Protein AF-0000000080770839 (afdb_homodimer)

InterPro domains:
  IPR008317 Uncharacterised conserved protein UCP030561 [PIRSF030561] (2-110)
  IPR032710 NTF2-like domain superfamily [SSF54427] (1-111)
  IPR037401 SnoaL-like domain [PF12680] (8-107)

Solvent-accessible surface area (backbone atoms only — not comparable to full-atom values): 11764 Å² total; per-residue (Å²): 132,53,71,45,54,48,41,53,49,47,30,51,52,20,54,53,65,52,35,62,69,60,28,40,67,36,39,28,69,72,18,37,32,32,42,37,90,50,84,55,80,70,46,65,22,30,68,55,49,43,51,49,41,52,71,70,42,58,70,36,90,55,41,35,68,44,80,74,45,78,47,80,38,68,40,26,38,37,39,33,28,46,33,31,44,53,87,86,44,66,48,76,45,37,40,38,38,34,36,42,95,87,64,23,33,40,34,36,38,32,53,58,42,123,132,53,72,44,54,49,40,54,49,49,30,51,52,19,55,53,66,52,34,62,68,61,28,39,66,36,38,28,68,72,18,38,31,32,42,37,91,50,85,56,80,70,46,65,23,30,68,54,50,42,51,48,40,52,71,71,42,58,71,37,92,55,41,36,68,44,79,74,46,77,45,80,39,67,39,24,37,37,39,34,29,46,33,31,45,50,86,86,43,65,49,76,44,35,42,36,38,36,38,44,97,87,61,23,33,39,32,36,38,32,52,57,45,124

pLDDT: mean 95.83, std 4.2, range [76.75, 98.81]

Secondary structure (DSSP, 8-state):
--HHHHHHHHHHHHHHHT-HHHHHTTEEEEEEEEEET--SEEEESHHHHHHHHHHHTTT-TT-EEEEEEEEEETTEEEEEEEEE-STT-EEEEEEEEEE-TTSSEEEEEEE---/--HHHHHHHHHHHHHHHT-HHHHHTTEEEEEEEEEET--SEEEESHHHHHHHHHHHTTT-TT-EEEEEEEEEETTEEEEEEEEE-STT-EEEEEEEEEE-TTSSEEEEEEE---

Organism: Chromobacter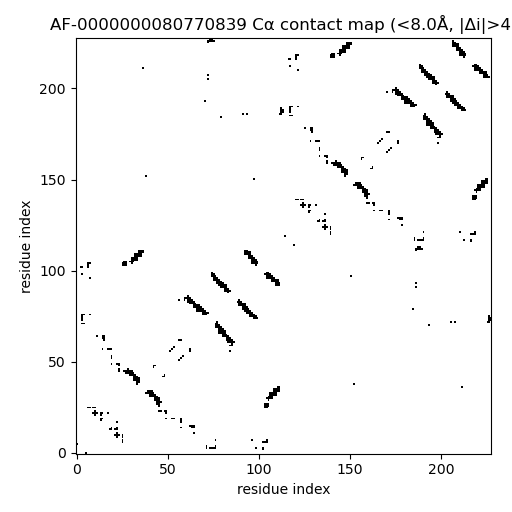ium violaceum (strain ATCC 12472 / DSM 30191 / JCM 1249 / CCUG 213 / NBRC 12614 / NCIMB 9131 / NCTC 9757 / MK) (NCBI:txid243365)

Sequence (228 aa):
MTDAERIVQAQLDAYNARNLDAFAACYADNVKVYRLPAMALSLSGRAALAEHYAAKRFNLPKLHAALLHRIVHGSRVIDHEDVTLDGESRFRAVAIYDINADGLIAAVWFVDAEMTDAERIVQAQLDAYNARNLDAFAACYADNVKVYRLPAMALSLSGRAALAEHYAAKRFNLPKLHAALLHRIVHGSRVIDHEDVTLDGESRFRAVAIYDINADGLIAAVWFVDAE

Foldseek 3Di:
DDLLVVLVVQLQVCLAVLPLVSNLVQADQFEFEAEPPDPDTDDTGSVRVSVVCVPAASVFPPWHWAWDDWDDDPQKIWTWIWIDGHDPDIDIKIKMFGADPVSHGRYIYIYDPD/DDLLVVLVVQLQVCLAVLPLVSNLVQADQFEWEAEPPDPDTDDTGSVRVSVVCVPQASVAPPWHWAWDDWDDDVQKIWTWIWIDGYDPDIDIKIKMFGADPVSHGRYIYIYDPD

Structure (mmCIF, N/CA/C/O backbone):
data_AF-0000000080770839-model_v1
#
loop_
_entity.id
_entity.type
_entity.pdbx_description
1 polymer 'SnoaL-like domain-containing protein'
#
loop_
_atom_site.group_PDB
_atom_site.id
_atom_site.type_symbol
_atom_site.label_atom_id
_atom_site.label_alt_id
_atom_site.label_comp_id
_atom_site.label_asym_id
_atom_site.label_entity_id
_atom_site.label_seq_id
_atom_site.pdbx_PDB_ins_code
_atom_site.Cartn_x
_atom_site.Cartn_y
_atom_site.Cartn_z
_atom_site.occupancy
_atom_site.B_iso_or_equiv
_atom_site.auth_seq_id
_atom_site.auth_comp_id
_atom_site.auth_asym_id
_atom_site.auth_atom_id
_atom_site.pdbx_PDB_model_num
ATOM 1 N N . MET A 1 1 ? 12.859 2.293 -17.703 1 88.25 1 MET A N 1
ATOM 2 C CA . MET A 1 1 ? 12.312 1.454 -16.641 1 88.25 1 MET A CA 1
ATOM 3 C C . MET A 1 1 ? 13.344 1.227 -15.539 1 88.25 1 MET A C 1
ATOM 5 O O . MET A 1 1 ? 14.5 0.914 -15.82 1 88.25 1 MET A O 1
ATOM 9 N N . THR A 1 2 ? 12.961 1.451 -14.211 1 90.62 2 THR A N 1
ATOM 10 C CA . THR A 1 2 ? 13.852 1.229 -13.078 1 90.62 2 THR A CA 1
ATOM 11 C C . THR A 1 2 ? 14.062 -0.263 -12.836 1 90.62 2 THR A C 1
ATOM 13 O O . THR A 1 2 ? 13.32 -1.092 -13.375 1 90.62 2 THR A O 1
ATOM 16 N N . ASP A 1 3 ? 15.117 -0.566 -12.148 1 93.06 3 ASP A N 1
ATOM 17 C CA . ASP A 1 3 ? 15.367 -1.96 -11.789 1 93.06 3 ASP A CA 1
ATOM 18 C C . ASP A 1 3 ? 14.188 -2.559 -11.039 1 93.06 3 ASP A C 1
ATOM 20 O O . ASP A 1 3 ? 13.797 -3.703 -11.289 1 93.06 3 ASP A O 1
ATOM 24 N N . ALA A 1 4 ? 13.656 -1.825 -10.156 1 96.5 4 ALA A N 1
ATOM 25 C CA . ALA A 1 4 ? 12.5 -2.27 -9.391 1 96.5 4 ALA A CA 1
ATOM 26 C C . ALA A 1 4 ? 11.32 -2.582 -10.312 1 96.5 4 ALA A C 1
ATOM 28 O O . ALA A 1 4 ? 10.672 -3.621 -10.164 1 96.5 4 ALA A O 1
ATOM 29 N N . GLU A 1 5 ? 11.055 -1.677 -11.234 1 97.19 5 GLU A N 1
ATOM 30 C CA . GLU A 1 5 ? 9.953 -1.878 -12.172 1 97.19 5 GLU A CA 1
ATOM 31 C C . GLU A 1 5 ? 10.195 -3.109 -13.039 1 97.19 5 GLU A C 1
ATOM 33 O O . GLU A 1 5 ? 9.258 -3.855 -13.336 1 97.19 5 GLU A O 1
ATOM 38 N N . ARG A 1 6 ? 11.414 -3.332 -13.43 1 97.5 6 ARG A N 1
ATOM 39 C CA . ARG A 1 6 ? 11.75 -4.438 -14.32 1 97.5 6 ARG A CA 1
ATOM 40 C C . ARG A 1 6 ? 11.445 -5.781 -13.664 1 97.5 6 ARG A C 1
ATOM 42 O O . ARG A 1 6 ? 10.852 -6.664 -14.289 1 97.5 6 ARG A O 1
ATOM 49 N N . ILE A 1 7 ? 11.867 -5.883 -12.438 1 98.38 7 ILE A N 1
ATOM 50 C CA . ILE A 1 7 ? 11.68 -7.172 -11.773 1 98.38 7 ILE A CA 1
ATOM 51 C C . ILE A 1 7 ? 10.188 -7.402 -11.523 1 98.38 7 ILE A C 1
ATOM 53 O O . ILE A 1 7 ? 9.703 -8.531 -11.625 1 98.38 7 ILE A O 1
ATOM 57 N N . VAL A 1 8 ? 9.43 -6.48 -11.172 1 98.69 8 VAL A N 1
ATOM 58 C CA . VAL A 1 8 ? 8 -6.629 -10.938 1 98.69 8 VAL A CA 1
ATOM 59 C C . VAL A 1 8 ? 7.293 -6.961 -12.25 1 98.69 8 VAL A C 1
ATOM 61 O O . VAL A 1 8 ? 6.375 -7.777 -12.273 1 98.69 8 VAL A O 1
ATOM 64 N N . GLN A 1 9 ? 7.754 -6.277 -13.344 1 98.56 9 GLN A N 1
ATOM 65 C CA . GLN A 1 9 ? 7.195 -6.633 -14.648 1 98.56 9 GLN A CA 1
ATOM 66 C C . GLN A 1 9 ? 7.496 -8.086 -14.992 1 98.56 9 GLN A C 1
ATOM 68 O O . GLN A 1 9 ? 6.633 -8.797 -15.516 1 98.56 9 GLN A O 1
ATOM 73 N N . ALA A 1 10 ? 8.727 -8.5 -14.773 1 98.69 10 ALA A N 1
ATOM 74 C CA . ALA A 1 10 ? 9.094 -9.891 -15.023 1 98.69 10 ALA A CA 1
ATOM 75 C C . ALA A 1 10 ? 8.211 -10.844 -14.227 1 98.69 10 ALA A C 1
ATOM 77 O O . ALA A 1 10 ? 7.793 -11.883 -14.742 1 98.69 10 ALA A O 1
ATOM 78 N N . GLN A 1 11 ? 8.008 -10.531 -12.945 1 98.75 11 GLN A N 1
ATOM 79 C CA . GLN A 1 11 ? 7.125 -11.305 -12.078 1 98.75 11 GLN A CA 1
ATOM 80 C C . GLN A 1 11 ? 5.723 -11.406 -12.672 1 98.75 11 GLN A C 1
ATOM 82 O O . GLN A 1 11 ? 5.133 -12.484 -12.703 1 98.75 11 GLN A O 1
ATOM 87 N N . LEU A 1 12 ? 5.137 -10.32 -13.172 1 98.75 12 LEU A N 1
ATOM 88 C CA . LEU A 1 12 ? 3.805 -10.289 -13.766 1 98.75 12 LEU A CA 1
ATOM 89 C C . LEU A 1 12 ? 3.762 -11.125 -15.047 1 98.75 12 LEU A C 1
ATOM 91 O O . LEU A 1 12 ? 2.807 -11.867 -15.273 1 98.75 12 LEU A O 1
ATOM 95 N N . ASP A 1 13 ? 4.766 -10.93 -15.859 1 98.62 13 ASP A N 1
ATOM 96 C CA . ASP A 1 13 ? 4.859 -11.711 -17.094 1 98.62 13 ASP A CA 1
ATOM 97 C C . ASP A 1 13 ? 4.906 -13.203 -16.797 1 98.62 13 ASP A C 1
ATOM 99 O O . ASP A 1 13 ? 4.223 -14 -17.453 1 98.62 13 ASP A O 1
ATOM 103 N N . ALA A 1 14 ? 5.746 -13.555 -15.852 1 98.62 14 ALA A N 1
ATOM 104 C CA . ALA A 1 14 ? 5.863 -14.953 -15.469 1 98.62 14 ALA A CA 1
ATOM 105 C C . ALA A 1 14 ? 4.543 -15.484 -14.914 1 98.62 14 ALA A C 1
ATOM 107 O O . ALA A 1 14 ? 4.164 -16.625 -15.18 1 98.62 14 ALA A O 1
ATOM 108 N N . TYR A 1 15 ? 3.863 -14.688 -14.078 1 98.5 15 TYR A N 1
ATOM 109 C CA . TYR A 1 15 ? 2.545 -15.016 -13.555 1 98.5 15 TYR A CA 1
ATOM 110 C C . TYR A 1 15 ? 1.57 -15.328 -14.688 1 98.5 15 TYR A C 1
ATOM 112 O O . TYR A 1 15 ? 0.902 -16.359 -14.672 1 98.5 15 TYR A O 1
ATOM 120 N N . ASN A 1 16 ? 1.504 -14.508 -15.711 1 97.44 16 ASN A N 1
ATOM 121 C CA . ASN A 1 16 ? 0.567 -14.656 -16.828 1 97.44 16 ASN A CA 1
ATOM 122 C C . ASN A 1 16 ? 0.964 -15.812 -17.734 1 97.44 16 ASN A C 1
ATOM 124 O O . ASN A 1 16 ? 0.106 -16.422 -18.375 1 97.44 16 ASN A O 1
ATOM 128 N N . ALA A 1 17 ? 2.211 -16.109 -17.797 1 96.94 17 ALA A N 1
ATOM 129 C CA . ALA A 1 17 ? 2.703 -17.25 -18.562 1 96.94 17 ALA A CA 1
ATOM 130 C C . ALA A 1 17 ? 2.527 -18.547 -17.797 1 96.94 17 ALA A C 1
ATOM 132 O O . ALA A 1 17 ? 2.768 -19.641 -18.328 1 96.94 17 ALA A O 1
ATOM 133 N N . ARG A 1 18 ? 2.217 -18.469 -16.562 1 96.25 18 ARG A N 1
ATOM 134 C CA . ARG A 1 18 ? 2.104 -19.594 -15.641 1 96.25 18 ARG A CA 1
ATOM 135 C C . ARG A 1 18 ? 3.412 -20.375 -15.57 1 96.25 18 ARG A C 1
ATOM 137 O O . ARG A 1 18 ? 3.408 -21.609 -15.57 1 96.25 18 ARG A O 1
ATOM 144 N N . ASN A 1 19 ? 4.422 -19.625 -15.641 1 97.62 19 ASN A N 1
ATOM 145 C CA . ASN A 1 19 ? 5.766 -20.172 -15.5 1 97.62 19 ASN A CA 1
ATOM 146 C C . ASN A 1 19 ? 6.262 -20.062 -14.055 1 97.62 19 ASN A C 1
ATOM 148 O O . ASN A 1 19 ? 6.852 -19.062 -13.672 1 97.62 19 ASN A O 1
ATOM 152 N N . LEU A 1 20 ? 6.086 -21.125 -13.289 1 98.12 20 LEU A N 1
ATOM 153 C CA . LEU A 1 20 ? 6.324 -21.109 -11.852 1 98.12 20 LEU A CA 1
ATOM 154 C C . LEU A 1 20 ? 7.789 -20.812 -11.547 1 98.12 20 LEU A C 1
ATOM 156 O O . LEU A 1 20 ? 8.094 -20.047 -10.633 1 98.12 20 LEU A O 1
ATOM 160 N N . ASP A 1 21 ? 8.672 -21.438 -12.25 1 98.25 21 ASP A N 1
ATOM 161 C CA . ASP A 1 21 ? 10.094 -21.25 -11.984 1 98.25 21 ASP A CA 1
ATOM 162 C C . ASP A 1 21 ? 10.508 -19.797 -12.195 1 98.25 21 ASP A C 1
ATOM 164 O O . ASP A 1 21 ? 11.18 -19.203 -11.352 1 98.25 21 ASP A O 1
ATOM 168 N N . ALA A 1 22 ? 10.102 -19.219 -13.289 1 98.44 22 ALA A N 1
ATOM 169 C CA . ALA A 1 22 ? 10.422 -17.828 -13.578 1 98.44 22 ALA A CA 1
ATOM 170 C C . ALA A 1 22 ? 9.781 -16.891 -12.562 1 98.44 22 ALA A C 1
ATOM 172 O O . ALA A 1 22 ? 10.391 -15.906 -12.148 1 98.44 22 ALA A O 1
ATOM 173 N N . PHE A 1 23 ? 8.555 -17.234 -12.211 1 98.75 23 PHE A N 1
ATOM 174 C CA . PHE A 1 23 ? 7.82 -16.453 -11.211 1 98.75 23 PHE A CA 1
A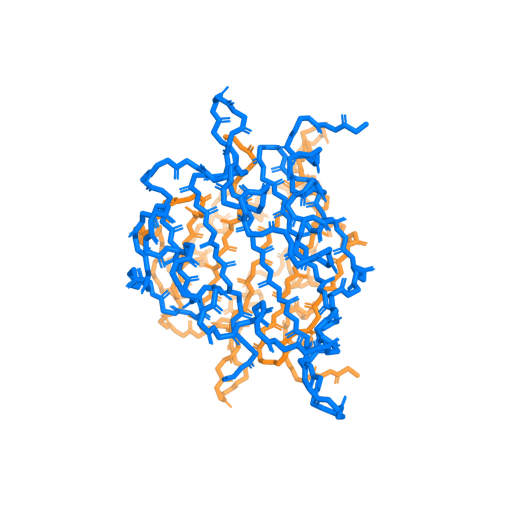TOM 175 C C . PHE A 1 23 ? 8.555 -16.453 -9.875 1 98.75 23 PHE A C 1
ATOM 177 O O . PHE A 1 23 ? 8.875 -15.398 -9.336 1 98.75 23 PHE A O 1
ATOM 184 N N . ALA A 1 24 ? 8.898 -17.594 -9.383 1 98.69 24 ALA A N 1
ATOM 185 C CA . ALA A 1 24 ? 9.555 -17.75 -8.086 1 98.69 24 ALA A CA 1
ATOM 186 C C . ALA A 1 24 ? 10.938 -17.094 -8.086 1 98.69 24 ALA A C 1
ATOM 188 O O . ALA A 1 24 ? 11.375 -16.562 -7.062 1 98.69 24 ALA A O 1
ATOM 189 N N . ALA A 1 25 ? 11.586 -17.109 -9.164 1 98.5 25 ALA A N 1
ATOM 190 C CA . ALA A 1 25 ? 12.953 -16.594 -9.281 1 98.5 25 ALA A CA 1
ATOM 191 C C . ALA A 1 25 ? 12.992 -15.086 -9.094 1 98.5 25 ALA A C 1
ATOM 193 O O . ALA A 1 25 ? 14.055 -14.508 -8.883 1 98.5 25 ALA A O 1
ATOM 194 N N . CYS A 1 26 ? 11.836 -14.445 -9.219 1 98.81 26 CYS A N 1
ATOM 195 C CA . CYS A 1 26 ? 11.773 -13 -9.023 1 98.81 26 CYS A CA 1
ATOM 196 C C . CYS A 1 26 ? 11.844 -12.641 -7.547 1 98.81 26 CYS A C 1
ATOM 198 O O . CYS A 1 26 ? 12.055 -11.477 -7.195 1 98.81 26 CYS A O 1
ATOM 200 N N . TYR A 1 27 ? 11.703 -13.617 -6.68 1 98.81 27 TYR A N 1
ATOM 201 C CA . TYR A 1 27 ? 11.586 -13.367 -5.25 1 98.81 27 TYR A CA 1
ATOM 202 C C . TYR A 1 27 ? 12.859 -13.773 -4.52 1 98.81 27 TYR A C 1
ATOM 204 O O . TYR A 1 27 ? 13.547 -14.711 -4.934 1 98.81 27 TYR A O 1
ATOM 212 N N . ALA A 1 28 ? 13.195 -13.047 -3.441 1 98.75 28 ALA A N 1
ATOM 213 C CA . ALA A 1 28 ? 14.266 -13.453 -2.537 1 98.75 28 ALA A CA 1
ATOM 214 C C . ALA A 1 28 ? 13.922 -14.758 -1.825 1 98.75 28 ALA A C 1
ATOM 216 O O . ALA A 1 28 ? 12.75 -15.07 -1.625 1 98.75 28 ALA A O 1
ATOM 217 N N . ASP A 1 29 ? 14.914 -15.461 -1.374 1 98.31 29 ASP A N 1
ATOM 218 C CA . ASP A 1 29 ? 14.719 -16.734 -0.689 1 98.31 29 ASP A CA 1
ATOM 219 C C . ASP A 1 29 ? 13.867 -16.562 0.567 1 98.31 29 ASP A C 1
ATOM 221 O O . ASP A 1 29 ? 13.078 -17.438 0.913 1 98.31 29 ASP A O 1
ATOM 225 N N . ASN A 1 30 ? 14.023 -15.438 1.227 1 98 30 ASN A N 1
ATOM 226 C CA . ASN A 1 30 ? 13.336 -15.172 2.486 1 98 30 ASN A CA 1
ATOM 227 C C . ASN A 1 30 ? 12.219 -14.148 2.311 1 98 30 ASN A C 1
ATOM 229 O O . ASN A 1 30 ? 11.938 -13.367 3.219 1 98 30 ASN A O 1
ATOM 233 N N . VAL A 1 31 ? 11.648 -14.086 1.133 1 98.62 31 VAL A N 1
ATOM 234 C CA . VAL A 1 31 ? 10.578 -13.141 0.855 1 98.62 31 VAL A CA 1
ATOM 235 C C . VAL A 1 31 ? 9.508 -13.234 1.943 1 98.62 31 VAL A C 1
ATOM 237 O O . VAL A 1 31 ? 9.18 -14.328 2.408 1 98.62 31 VAL A O 1
ATOM 240 N N . LYS A 1 32 ? 9.016 -12.109 2.35 1 98.25 32 LYS A N 1
ATOM 241 C CA . LYS A 1 32 ? 7.91 -12 3.297 1 98.25 32 LYS A CA 1
ATOM 242 C C . LYS A 1 32 ? 6.648 -11.484 2.613 1 98.25 32 LYS A C 1
ATOM 244 O O . LYS A 1 32 ? 6.703 -10.508 1.862 1 98.25 32 LYS A O 1
ATOM 249 N N . VAL A 1 33 ? 5.547 -12.102 2.855 1 98.31 33 VAL A N 1
ATOM 250 C CA . VAL A 1 33 ? 4.273 -11.719 2.252 1 98.31 33 VAL A CA 1
ATOM 251 C C . VAL A 1 33 ? 3.275 -11.352 3.346 1 98.31 33 VAL A C 1
ATOM 253 O O . VAL A 1 33 ? 3.092 -12.102 4.305 1 98.31 33 VAL A O 1
ATOM 256 N N . TYR A 1 34 ? 2.676 -10.227 3.217 1 97.62 34 TYR A N 1
ATOM 257 C CA . TYR A 1 34 ? 1.665 -9.711 4.133 1 97.62 34 TYR A CA 1
ATOM 258 C C . TYR A 1 34 ? 0.362 -9.422 3.398 1 97.62 34 TYR A C 1
ATOM 260 O O . TYR A 1 34 ? 0.352 -9.266 2.174 1 97.62 34 TYR A O 1
ATOM 268 N N . ARG A 1 35 ? -0.689 -9.391 4.219 1 96.56 35 ARG A N 1
ATOM 269 C CA . ARG A 1 35 ? -1.99 -8.984 3.697 1 96.56 35 ARG A CA 1
ATOM 270 C C . ARG A 1 35 ? -2.613 -7.902 4.57 1 96.56 35 ARG A C 1
ATOM 272 O O . ARG A 1 35 ? -3.104 -8.188 5.664 1 96.56 35 ARG A O 1
ATOM 279 N N . LEU A 1 36 ? -2.535 -6.758 4.066 1 95.19 36 LEU A N 1
ATOM 280 C CA . LEU A 1 36 ? -3.129 -5.645 4.801 1 95.19 36 LEU A CA 1
ATOM 281 C C . LEU A 1 36 ? -4.652 -5.742 4.797 1 95.19 36 LEU A C 1
ATOM 283 O O . LEU A 1 36 ? -5.25 -6.133 3.793 1 95.19 36 LEU A O 1
ATOM 287 N N . PRO A 1 37 ? -5.203 -5.355 5.977 1 92.62 37 PRO A N 1
ATOM 288 C CA . PRO A 1 37 ? -4.672 -4.602 7.113 1 92.62 37 PRO A CA 1
ATOM 289 C C . PRO A 1 37 ? -3.99 -5.492 8.148 1 92.62 37 PRO A C 1
ATOM 291 O O . PRO A 1 37 ? -3.439 -4.992 9.133 1 92.62 37 PRO A O 1
ATOM 294 N N . ALA A 1 38 ? -3.973 -6.789 7.863 1 89.81 38 ALA A N 1
ATOM 295 C CA . ALA A 1 38 ? -3.285 -7.648 8.828 1 89.81 38 ALA A CA 1
ATOM 296 C C . ALA A 1 38 ? -1.782 -7.379 8.82 1 89.81 38 ALA A C 1
ATOM 298 O O . ALA A 1 38 ? -1.181 -7.195 7.762 1 89.81 38 ALA A O 1
ATOM 299 N N . MET A 1 39 ? -1.165 -7.273 9.922 1 88.5 39 MET A N 1
ATOM 300 C CA . MET A 1 39 ? 0.262 -6.98 10.016 1 88.5 39 MET A CA 1
ATOM 301 C C . MET A 1 39 ? 1.064 -8.25 10.281 1 88.5 39 MET A C 1
ATOM 303 O O . MET A 1 39 ? 2.295 -8.219 10.312 1 88.5 39 MET A O 1
ATOM 307 N N . ALA A 1 40 ? 0.337 -9.266 10.414 1 89.81 40 ALA A N 1
ATOM 308 C CA . ALA A 1 40 ? 1.007 -10.547 10.617 1 89.81 40 ALA A CA 1
ATOM 309 C C . ALA A 1 40 ? 1.484 -11.133 9.289 1 89.81 40 ALA A C 1
ATOM 311 O O . ALA A 1 40 ? 0.857 -10.922 8.25 1 89.81 40 ALA A O 1
ATOM 312 N N . LEU A 1 41 ? 2.51 -11.836 9.414 1 94.38 41 LEU A N 1
ATOM 313 C CA . LEU A 1 41 ? 3.072 -12.531 8.258 1 94.38 41 LEU A CA 1
ATOM 314 C C . LEU A 1 41 ? 2.092 -13.562 7.715 1 94.38 41 LEU A C 1
ATOM 316 O O . LEU A 1 41 ? 1.546 -14.367 8.477 1 94.38 41 LEU A O 1
ATOM 320 N N . SER A 1 42 ? 1.837 -13.531 6.461 1 95.62 42 SER A N 1
ATOM 321 C CA . SER A 1 42 ? 0.927 -14.469 5.816 1 95.62 42 SER A CA 1
ATOM 322 C C . SER A 1 42 ? 1.681 -15.664 5.242 1 95.62 42 SER A C 1
ATOM 324 O O . SER A 1 42 ? 1.18 -16.797 5.262 1 95.62 42 SER A O 1
ATOM 326 N N . LEU A 1 43 ? 2.781 -15.438 4.676 1 96.5 43 LEU A N 1
ATOM 327 C CA . LEU A 1 43 ? 3.625 -16.438 4.031 1 96.5 43 LEU A CA 1
ATOM 328 C C . LEU A 1 43 ? 5.094 -16.031 4.09 1 96.5 43 LEU A C 1
ATOM 330 O O . LEU A 1 43 ? 5.418 -14.844 3.98 1 96.5 43 LEU A O 1
ATOM 334 N N . SER A 1 44 ? 5.949 -17 4.266 1 97.81 44 SER A N 1
ATOM 335 C CA . SER A 1 44 ? 7.375 -16.703 4.363 1 97.81 44 SER A CA 1
ATOM 336 C C . SER A 1 44 ? 8.203 -17.656 3.523 1 97.81 44 SER A C 1
ATOM 338 O O . SER A 1 44 ? 8.023 -18.875 3.609 1 97.81 44 SER A O 1
ATOM 340 N N . GLY A 1 45 ? 9.023 -17.016 2.73 1 98.44 45 GLY A N 1
ATOM 341 C CA . GLY A 1 45 ? 9.977 -17.812 1.978 1 98.44 45 GLY A CA 1
ATOM 342 C C . GLY A 1 45 ? 9.516 -18.109 0.561 1 98.44 45 GLY A C 1
ATOM 343 O O . GLY A 1 45 ? 8.328 -18.312 0.319 1 98.44 45 GLY A O 1
ATOM 344 N N . ARG A 1 46 ? 10.539 -18.219 -0.292 1 98.38 46 ARG A N 1
ATOM 345 C CA . ARG A 1 46 ? 10.297 -18.438 -1.712 1 98.38 46 ARG A CA 1
ATOM 346 C C . ARG A 1 46 ? 9.664 -19.812 -1.944 1 98.38 46 ARG A C 1
ATOM 348 O O . ARG A 1 46 ? 8.773 -19.953 -2.781 1 98.38 46 ARG A O 1
ATOM 355 N N . ALA A 1 47 ? 10.164 -20.781 -1.289 1 98.06 47 ALA A N 1
ATOM 356 C CA . ALA A 1 47 ? 9.641 -22.141 -1.458 1 98.06 47 ALA A CA 1
ATOM 357 C C . ALA A 1 47 ? 8.148 -22.203 -1.138 1 98.06 47 ALA A C 1
ATOM 359 O O . ALA A 1 47 ? 7.363 -22.75 -1.906 1 98.06 47 ALA A O 1
ATOM 360 N N . ALA A 1 48 ? 7.758 -21.641 0.022 1 98.25 48 ALA A N 1
ATOM 361 C CA . ALA A 1 48 ? 6.352 -21.594 0.416 1 98.25 48 ALA A CA 1
ATOM 362 C C . ALA A 1 48 ? 5.52 -20.812 -0.595 1 98.25 48 ALA A C 1
ATOM 364 O O . ALA A 1 48 ? 4.391 -21.188 -0.906 1 98.25 48 ALA A O 1
ATOM 365 N N . LEU A 1 49 ? 6.059 -19.703 -1.067 1 98.38 49 LEU A N 1
ATOM 366 C CA . LEU A 1 49 ? 5.383 -18.906 -2.08 1 98.38 49 LEU A CA 1
ATOM 367 C C . LEU A 1 49 ? 5.137 -19.719 -3.346 1 98.38 49 LEU A C 1
ATOM 369 O O . LEU A 1 49 ? 4.016 -19.75 -3.859 1 98.38 49 LEU A O 1
ATOM 373 N N . ALA A 1 50 ? 6.191 -20.344 -3.814 1 98.12 50 ALA A N 1
ATOM 374 C CA . ALA A 1 50 ? 6.086 -21.172 -5.02 1 98.12 50 ALA A CA 1
ATOM 375 C C . ALA A 1 50 ? 5.023 -22.25 -4.859 1 98.12 50 ALA A C 1
ATOM 377 O O . ALA A 1 50 ? 4.215 -22.484 -5.762 1 98.12 50 ALA A O 1
ATOM 378 N N . GLU A 1 51 ? 5.043 -22.906 -3.754 1 98 51 GLU A N 1
ATOM 379 C CA . GLU A 1 51 ? 4.062 -23.953 -3.484 1 98 51 GLU A CA 1
ATOM 380 C C . GLU A 1 51 ? 2.643 -23.391 -3.51 1 98 51 GLU A C 1
ATOM 382 O O . GLU A 1 51 ? 1.735 -24.016 -4.062 1 98 51 GLU A O 1
ATOM 387 N N . HIS A 1 52 ? 2.465 -22.297 -2.9 1 97.75 52 HIS A N 1
ATOM 388 C CA . HIS A 1 52 ? 1.155 -21.656 -2.848 1 97.75 52 HIS A CA 1
ATOM 389 C C . HIS A 1 52 ? 0.635 -21.359 -4.246 1 97.75 52 HIS A C 1
ATOM 391 O O . HIS A 1 52 ? -0.498 -21.703 -4.586 1 97.75 52 HIS A O 1
ATOM 397 N N . TYR A 1 53 ? 1.408 -20.75 -5.059 1 97.56 53 TYR A N 1
ATOM 398 C CA . TYR A 1 53 ? 0.974 -20.344 -6.395 1 97.56 53 TYR A CA 1
ATOM 399 C C . TYR A 1 53 ? 0.819 -21.562 -7.301 1 97.56 53 TYR A C 1
ATOM 401 O O . TYR A 1 53 ? -0.052 -21.578 -8.172 1 97.56 53 TYR A O 1
ATOM 409 N N . ALA A 1 54 ? 1.668 -22.562 -7.156 1 97.31 54 ALA A N 1
ATOM 410 C CA . ALA A 1 54 ? 1.52 -23.797 -7.922 1 97.31 54 ALA A CA 1
ATOM 411 C C . ALA A 1 54 ? 0.175 -24.453 -7.637 1 97.31 54 ALA A C 1
ATOM 413 O O . ALA A 1 54 ? -0.51 -24.906 -8.562 1 97.31 54 ALA A O 1
ATOM 414 N N . ALA A 1 55 ? -0.173 -24.484 -6.402 1 95.81 55 ALA A N 1
ATOM 415 C CA . ALA A 1 55 ? -1.356 -25.203 -5.957 1 95.81 55 ALA A CA 1
ATOM 416 C C . ALA A 1 55 ? -2.629 -24.406 -6.227 1 95.81 55 ALA A C 1
ATOM 418 O O . ALA A 1 55 ? -3.672 -24.984 -6.551 1 95.81 55 ALA A O 1
ATOM 419 N N . LYS A 1 56 ? -2.545 -23.141 -6.215 1 94.31 56 LYS A N 1
ATOM 420 C CA . LYS A 1 56 ? -3.791 -22.375 -6.145 1 94.31 56 LYS A CA 1
ATOM 421 C C . LYS A 1 56 ? -3.953 -21.469 -7.359 1 94.31 56 LYS A C 1
ATOM 423 O O . LYS A 1 56 ? -5.051 -20.984 -7.637 1 94.31 56 LYS A O 1
ATOM 428 N N . ARG A 1 57 ? -2.98 -21.156 -8.055 1 94.12 57 ARG A N 1
ATOM 429 C CA . ARG A 1 57 ? -3.076 -20.188 -9.141 1 94.12 57 ARG A CA 1
ATOM 430 C C . ARG A 1 57 ? -2.68 -20.812 -10.477 1 94.12 57 ARG A C 1
ATOM 432 O O . ARG A 1 57 ? -3.516 -20.969 -11.367 1 94.12 57 ARG A O 1
ATOM 439 N N . PHE A 1 58 ? -1.513 -21.328 -10.531 1 94.25 58 PHE A N 1
ATOM 440 C CA . PHE A 1 58 ? -0.946 -21.688 -11.828 1 94.25 58 PHE A CA 1
ATOM 441 C C . PHE A 1 58 ? -1.594 -22.969 -12.352 1 94.25 58 PHE A C 1
ATOM 443 O O . PHE A 1 58 ? -1.377 -23.344 -13.508 1 94.25 58 PHE A O 1
ATOM 450 N N . ASN A 1 59 ? -2.473 -23.562 -11.594 1 91.19 59 ASN A N 1
ATOM 451 C CA . ASN A 1 59 ? -3.248 -24.703 -12.047 1 91.19 59 ASN A CA 1
ATOM 452 C C . ASN A 1 59 ? -4.535 -24.281 -12.742 1 91.19 59 ASN A C 1
ATOM 454 O O . ASN A 1 59 ? -5.258 -25.109 -13.297 1 91.19 59 ASN A O 1
ATOM 458 N N . LEU A 1 60 ? -4.762 -22.969 -12.758 1 91.31 60 LEU A N 1
ATOM 459 C CA . LEU A 1 60 ? -5.98 -22.422 -13.352 1 91.31 60 LEU A CA 1
ATOM 460 C C . LEU A 1 60 ? -5.754 -22.062 -14.812 1 91.31 60 LEU A C 1
ATOM 462 O O . LEU A 1 60 ? -4.906 -21.219 -15.125 1 91.31 60 LEU A O 1
ATOM 466 N N . PRO A 1 61 ? -6.555 -22.594 -15.711 1 86.75 61 PRO A N 1
ATOM 467 C CA . PRO A 1 61 ? -6.27 -22.438 -17.141 1 86.75 61 PRO A CA 1
ATOM 468 C C . PRO A 1 61 ? -6.559 -21.031 -17.641 1 86.75 61 PRO A C 1
ATOM 470 O O . PRO A 1 61 ? -6.035 -20.625 -18.688 1 86.75 61 PRO A O 1
ATOM 473 N N . LYS A 1 62 ? -7.406 -20.25 -17.016 1 91.5 62 LYS A N 1
ATOM 474 C CA . LYS A 1 62 ? -7.754 -18.922 -17.531 1 91.5 62 LYS A CA 1
ATOM 475 C C . LYS A 1 62 ? -7.168 -17.828 -16.656 1 91.5 62 LYS A C 1
ATOM 477 O O . LYS A 1 62 ? -7.613 -16.672 -16.719 1 91.5 62 LYS A O 1
ATOM 482 N N . LEU A 1 63 ? -6.219 -18.188 -15.891 1 95 63 LEU A N 1
ATOM 483 C CA . LEU A 1 63 ? -5.574 -17.219 -15 1 95 63 LEU A CA 1
ATOM 484 C C . LEU A 1 63 ? -4.953 -16.078 -15.797 1 95 63 LEU A C 1
ATOM 486 O O . LEU A 1 63 ? -4.238 -16.312 -16.781 1 95 63 LEU A O 1
ATOM 490 N N . HIS A 1 64 ? -5.316 -14.852 -15.336 1 96.81 64 HIS A N 1
ATOM 491 C CA . HIS A 1 64 ? -4.707 -13.695 -15.992 1 96.81 64 HIS A CA 1
ATOM 492 C C . HIS A 1 64 ? -4.773 -12.461 -15.094 1 96.81 64 HIS A C 1
ATOM 494 O O . HIS A 1 64 ? -5.805 -12.195 -14.477 1 96.81 64 HIS A O 1
ATOM 500 N N . ALA A 1 65 ? -3.676 -11.828 -14.969 1 97.44 65 ALA A N 1
ATOM 501 C CA . ALA A 1 65 ? -3.633 -10.539 -14.281 1 97.44 65 ALA A CA 1
ATOM 502 C C . ALA A 1 65 ? -3.352 -9.398 -15.258 1 97.44 65 ALA A C 1
ATOM 504 O O . ALA A 1 65 ? -2.262 -9.32 -15.828 1 97.44 65 ALA A O 1
ATOM 505 N N . ALA A 1 66 ? -4.305 -8.539 -15.492 1 97.38 66 ALA A N 1
ATOM 506 C CA . ALA A 1 66 ? -4.121 -7.332 -16.281 1 97.38 66 ALA A CA 1
ATOM 507 C C . ALA A 1 66 ? -3.654 -6.168 -15.422 1 97.38 66 ALA A C 1
ATOM 509 O O . ALA A 1 66 ? -4.293 -5.836 -14.422 1 97.38 66 A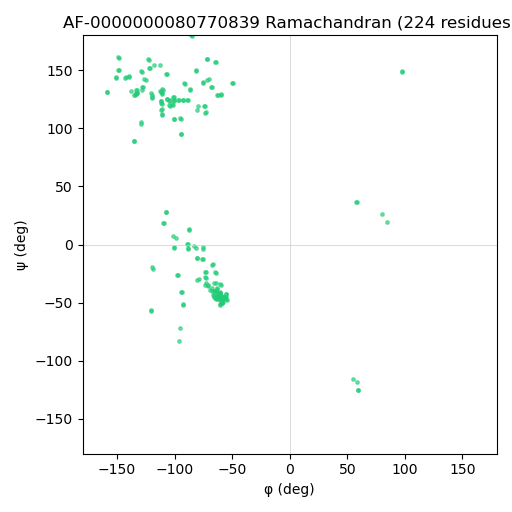LA A O 1
ATOM 510 N N . LEU A 1 67 ? -2.582 -5.578 -15.766 1 98.12 67 LEU A N 1
ATOM 511 C CA . LEU A 1 67 ? -2.08 -4.418 -15.039 1 98.12 67 LEU A CA 1
ATOM 512 C C . LEU A 1 67 ? -2.916 -3.18 -15.359 1 98.12 67 LEU A C 1
ATOM 514 O O . LEU A 1 67 ? -3.004 -2.764 -16.516 1 98.12 67 LEU A O 1
ATOM 518 N N . LEU A 1 68 ? -3.525 -2.613 -14.422 1 96.75 68 LEU A N 1
ATOM 519 C CA . LEU A 1 68 ? -4.352 -1.423 -14.602 1 96.75 68 LEU A CA 1
ATOM 520 C C . LEU A 1 68 ? -3.535 -0.156 -14.367 1 96.75 68 LEU A C 1
ATOM 522 O O . LEU A 1 68 ? -3.598 0.786 -15.164 1 96.75 68 LEU A O 1
ATOM 526 N N . HIS A 1 69 ? -2.881 -0.183 -13.227 1 94.62 69 HIS A N 1
ATOM 527 C CA . HIS A 1 69 ? -2.039 0.945 -12.836 1 94.62 69 HIS A CA 1
ATOM 528 C C . HIS A 1 69 ? -0.785 0.474 -12.109 1 94.62 69 HIS A C 1
ATOM 530 O O . HIS A 1 69 ? -0.825 -0.508 -11.367 1 94.62 69 HIS A O 1
ATOM 536 N N . ARG A 1 70 ? 0.355 1.265 -12.422 1 97.75 70 ARG A N 1
ATOM 537 C CA . ARG A 1 70 ? 1.601 1.002 -11.711 1 97.75 70 ARG A CA 1
ATOM 538 C C . ARG A 1 70 ? 2.232 2.299 -11.219 1 97.75 70 ARG A C 1
ATOM 540 O O . ARG A 1 70 ? 2.309 3.281 -11.961 1 97.75 70 ARG A O 1
ATOM 547 N N . ILE A 1 71 ? 2.553 2.232 -9.938 1 95.88 71 ILE A N 1
ATOM 548 C CA . ILE A 1 71 ? 3.326 3.32 -9.352 1 95.88 71 ILE A CA 1
ATOM 549 C C . ILE A 1 71 ? 4.723 2.822 -8.984 1 95.88 71 ILE A C 1
ATOM 551 O O . ILE A 1 71 ? 4.863 1.845 -8.242 1 95.88 71 ILE A O 1
ATOM 555 N N . VAL A 1 72 ? 5.719 3.475 -9.508 1 96.31 72 VAL A N 1
ATOM 556 C CA . VAL A 1 72 ? 7.09 3.219 -9.078 1 96.31 72 VAL A CA 1
ATOM 557 C C . VAL A 1 72 ? 7.5 4.246 -8.023 1 96.31 72 VAL A C 1
ATOM 559 O O . VAL A 1 72 ? 7.375 5.453 -8.25 1 96.31 72 VAL A O 1
ATOM 562 N N . HIS A 1 73 ? 7.902 3.762 -6.93 1 96.44 73 HIS A N 1
ATOM 563 C CA . HIS A 1 73 ? 8.234 4.582 -5.773 1 96.44 73 HIS A CA 1
ATOM 564 C C . HIS A 1 73 ? 9.539 4.121 -5.125 1 96.44 73 HIS A C 1
ATOM 566 O O . HIS A 1 73 ? 9.523 3.35 -4.164 1 96.44 73 HIS A O 1
ATOM 572 N N . GLY A 1 74 ? 10.703 4.711 -5.621 1 94.12 74 GLY A N 1
ATOM 573 C CA . GLY A 1 74 ? 12 4.219 -5.195 1 94.12 74 GLY A CA 1
ATOM 574 C C . GLY A 1 74 ? 12.219 2.756 -5.527 1 94.12 74 GLY A C 1
ATOM 575 O O . GLY A 1 74 ? 12.109 2.355 -6.688 1 94.12 74 GLY A O 1
ATOM 576 N N . SER A 1 75 ? 12.547 2.047 -4.477 1 96.12 75 SER A N 1
ATOM 577 C CA . SER A 1 75 ? 12.773 0.617 -4.656 1 96.12 75 SER A CA 1
ATOM 578 C C . SER A 1 75 ? 11.477 -0.17 -4.523 1 96.12 75 SER A C 1
ATOM 580 O O . SER A 1 75 ? 11.492 -1.398 -4.418 1 96.12 75 SER A O 1
ATOM 582 N N . ARG A 1 76 ? 10.414 0.515 -4.535 1 97.56 76 ARG A N 1
ATOM 583 C CA . ARG A 1 76 ? 9.125 -0.153 -4.371 1 97.56 76 ARG A CA 1
ATOM 584 C C . ARG A 1 76 ? 8.219 0.103 -5.574 1 97.56 76 ARG A C 1
ATOM 586 O O . ARG A 1 76 ? 8.352 1.124 -6.25 1 97.56 76 ARG A O 1
ATOM 593 N N . VAL A 1 77 ? 7.363 -0.815 -5.82 1 98.12 77 VAL A N 1
ATOM 594 C CA . VAL A 1 77 ? 6.406 -0.743 -6.918 1 98.12 77 VAL A CA 1
ATOM 595 C C . VAL A 1 77 ? 5.016 -1.126 -6.418 1 98.12 77 VAL A C 1
ATOM 597 O O . VAL A 1 77 ? 4.859 -2.107 -5.688 1 98.12 77 VAL A O 1
ATOM 600 N N . ILE A 1 78 ? 4.012 -0.385 -6.738 1 98.12 78 ILE A N 1
ATOM 601 C CA . ILE A 1 78 ? 2.617 -0.669 -6.422 1 98.12 78 ILE A CA 1
ATOM 602 C C . ILE A 1 78 ? 1.853 -0.989 -7.703 1 98.12 78 ILE A C 1
ATOM 604 O O . ILE A 1 78 ? 1.804 -0.172 -8.625 1 98.12 78 ILE A O 1
ATOM 608 N N . ASP A 1 79 ? 1.283 -2.121 -7.758 1 98.44 79 ASP A N 1
ATOM 609 C CA . ASP A 1 79 ? 0.489 -2.537 -8.914 1 98.44 79 ASP A CA 1
ATOM 610 C C . ASP A 1 79 ? -0.989 -2.654 -8.547 1 98.44 79 ASP A C 1
ATOM 612 O O . ASP A 1 79 ? -1.334 -3.223 -7.508 1 98.44 79 ASP A O 1
ATOM 616 N N . HIS A 1 80 ? -1.812 -2.125 -9.289 1 98.19 80 HIS A N 1
ATOM 617 C CA . HIS A 1 80 ? -3.248 -2.381 -9.336 1 98.19 80 HIS A CA 1
ATOM 618 C C . HIS A 1 80 ? -3.609 -3.275 -10.516 1 98.19 80 HIS A C 1
ATOM 620 O O . HIS A 1 80 ? -3.344 -2.926 -11.672 1 98.19 80 HIS A O 1
ATOM 626 N N . GLU A 1 81 ? -4.164 -4.348 -10.211 1 97.75 81 GLU A N 1
ATOM 627 C CA . GLU A 1 81 ? -4.359 -5.355 -11.25 1 97.75 81 GLU A CA 1
ATOM 628 C C . GLU A 1 81 ? -5.805 -5.84 -11.289 1 97.75 81 GLU A C 1
ATOM 630 O O . GLU A 1 81 ? -6.504 -5.801 -10.273 1 97.75 81 GLU A O 1
ATOM 635 N N . ASP A 1 82 ? -6.262 -6.207 -12.453 1 96.56 82 ASP A N 1
ATOM 636 C CA . ASP A 1 82 ? -7.492 -6.961 -12.664 1 96.56 82 ASP A CA 1
ATOM 637 C C . ASP A 1 82 ? -7.195 -8.438 -12.906 1 96.56 82 ASP A C 1
ATOM 639 O O . ASP A 1 82 ? -6.715 -8.812 -13.984 1 96.56 82 ASP A O 1
ATOM 643 N N . VAL A 1 83 ? -7.523 -9.297 -11.898 1 96.88 83 VAL A N 1
ATOM 644 C CA . VAL A 1 83 ? -7.102 -10.688 -11.922 1 96.88 83 VAL A CA 1
ATOM 645 C C . VAL A 1 83 ? -8.289 -11.586 -12.281 1 96.88 83 VAL A C 1
ATOM 647 O O . VAL A 1 83 ? -9.344 -11.508 -11.648 1 96.88 83 VAL A O 1
ATOM 650 N N . THR A 1 84 ? -8.094 -12.32 -13.289 1 95.5 84 THR A N 1
ATOM 651 C CA . THR A 1 84 ? -9.023 -13.375 -13.672 1 95.5 84 THR A CA 1
ATOM 652 C C . THR A 1 84 ? -8.516 -14.734 -13.219 1 95.5 84 THR A C 1
ATOM 654 O O . THR A 1 84 ? -7.352 -15.07 -13.438 1 95.5 84 THR A O 1
ATOM 657 N N . LEU A 1 85 ? -9.281 -15.484 -12.453 1 91.56 85 LEU A N 1
ATOM 658 C CA . LEU A 1 85 ? -8.875 -16.812 -11.992 1 91.56 85 LEU A CA 1
ATOM 659 C C . LEU A 1 85 ? -9.445 -17.891 -12.898 1 91.56 85 LEU A C 1
ATOM 661 O O . LEU A 1 85 ? -8.695 -18.578 -13.602 1 91.56 85 LEU A O 1
ATOM 665 N N . ASP A 1 86 ? -10.672 -18.328 -12.719 1 81.56 86 ASP A N 1
ATOM 666 C CA . ASP A 1 86 ? -11.352 -19.328 -13.547 1 81.56 86 ASP A CA 1
ATOM 667 C C . ASP A 1 86 ? -12.711 -18.828 -14.008 1 81.56 86 ASP A C 1
ATOM 669 O O . ASP A 1 86 ? -13.453 -18.203 -13.234 1 81.56 86 ASP A O 1
ATOM 673 N N . GLY A 1 87 ? -12.859 -19.031 -15.242 1 76.75 87 GLY A N 1
ATOM 674 C CA . GLY A 1 87 ? -14.141 -18.609 -15.789 1 76.75 87 GLY A CA 1
ATOM 675 C C . GLY A 1 87 ? -14.43 -17.141 -15.586 1 76.75 87 GLY A C 1
ATOM 676 O O . GLY A 1 87 ? -13.609 -16.281 -15.93 1 76.75 87 GLY A O 1
ATOM 677 N N . GLU A 1 88 ? -15.516 -16.844 -14.836 1 78.69 88 GLU A N 1
ATOM 678 C CA . GLU A 1 88 ? -15.984 -15.469 -14.688 1 78.69 88 GLU A CA 1
ATOM 679 C C . GLU A 1 88 ? -15.555 -14.891 -13.336 1 78.69 88 GLU A C 1
ATOM 681 O O . GLU A 1 88 ? -15.883 -13.742 -13.016 1 78.69 88 GLU A O 1
ATOM 686 N N . SER A 1 89 ? -14.727 -15.711 -12.68 1 90.56 89 SER A N 1
ATOM 687 C CA . SER A 1 89 ? -14.289 -15.148 -11.406 1 90.56 89 SER A CA 1
ATOM 688 C C . SER A 1 89 ? -13.172 -14.133 -11.609 1 90.56 89 SER A C 1
ATOM 690 O O . SER A 1 89 ? -12.117 -14.461 -12.148 1 90.56 89 SER A O 1
ATOM 692 N N . ARG A 1 90 ? -13.422 -12.859 -11.203 1 92.62 90 ARG A N 1
ATOM 693 C CA . ARG A 1 90 ? -12.484 -11.758 -11.352 1 92.62 90 ARG A CA 1
ATOM 694 C C . ARG A 1 90 ? -12.477 -10.867 -10.109 1 92.62 90 ARG A C 1
ATOM 696 O O . ARG A 1 90 ? -13.508 -10.703 -9.453 1 92.62 90 ARG A O 1
ATOM 703 N N . PHE A 1 91 ? -11.312 -10.375 -9.789 1 94.31 91 PHE A N 1
ATOM 704 C CA . PHE A 1 91 ? -11.211 -9.422 -8.695 1 94.31 91 PHE A CA 1
ATOM 705 C C . PHE A 1 91 ? -10.078 -8.43 -8.938 1 94.31 91 PHE A C 1
ATOM 707 O O . PHE A 1 91 ? -9.195 -8.688 -9.758 1 94.31 91 PHE A O 1
ATOM 714 N N . ARG A 1 92 ? -10.117 -7.387 -8.305 1 95.38 92 ARG A N 1
ATOM 715 C CA . ARG A 1 92 ? -9.023 -6.422 -8.328 1 95.38 92 ARG A CA 1
ATOM 716 C C . ARG A 1 92 ? -8.031 -6.695 -7.203 1 95.38 92 ARG A C 1
ATOM 718 O O . ARG A 1 92 ? -8.43 -7.008 -6.078 1 95.38 92 ARG A O 1
ATOM 725 N N . ALA A 1 93 ? -6.84 -6.578 -7.551 1 96.94 93 ALA A N 1
ATOM 726 C CA . ALA A 1 93 ? -5.781 -6.754 -6.559 1 96.94 93 ALA A CA 1
ATOM 727 C C . ALA A 1 93 ? -4.859 -5.539 -6.523 1 96.94 93 ALA A C 1
ATOM 729 O O . ALA A 1 93 ? -4.617 -4.902 -7.551 1 96.94 93 ALA A O 1
ATOM 730 N N . VAL A 1 94 ? -4.457 -5.203 -5.328 1 98.06 94 VAL A N 1
ATOM 731 C CA . VAL A 1 94 ? -3.379 -4.238 -5.148 1 98.06 94 VAL A CA 1
ATOM 732 C C . VAL A 1 94 ? -2.219 -4.895 -4.406 1 98.06 94 VAL A C 1
ATOM 734 O O . VAL A 1 94 ? -2.406 -5.461 -3.324 1 98.06 94 VAL A O 1
ATOM 737 N N . ALA A 1 95 ? -1.061 -4.816 -4.957 1 98.56 95 ALA A N 1
ATOM 738 C CA . ALA A 1 95 ? 0.152 -5.383 -4.371 1 98.56 95 ALA A CA 1
ATOM 739 C C . ALA A 1 95 ? 1.265 -4.34 -4.305 1 98.56 95 ALA A C 1
ATOM 741 O O . ALA A 1 95 ? 1.455 -3.564 -5.246 1 98.56 95 ALA A O 1
ATOM 742 N N . ILE A 1 96 ? 1.961 -4.266 -3.199 1 98.31 96 ILE A N 1
ATOM 743 C CA . ILE A 1 96 ? 3.172 -3.473 -3.016 1 98.31 96 ILE A CA 1
ATOM 744 C C . ILE A 1 96 ? 4.391 -4.395 -2.967 1 98.31 96 ILE A C 1
ATOM 746 O O . ILE A 1 96 ? 4.453 -5.305 -2.141 1 98.31 96 ILE A O 1
ATOM 750 N N . TYR A 1 97 ? 5.328 -4.129 -3.793 1 98.69 97 TYR A N 1
ATOM 751 C CA . TYR A 1 97 ? 6.551 -4.922 -3.867 1 98.69 97 TYR A CA 1
ATOM 752 C C . TYR A 1 97 ? 7.75 -4.121 -3.373 1 98.69 97 TYR A C 1
ATOM 754 O O . TYR A 1 97 ? 7.961 -2.984 -3.797 1 98.69 97 TYR A O 1
ATOM 762 N N . ASP A 1 98 ? 8.484 -4.707 -2.502 1 98.31 98 ASP A N 1
ATOM 763 C CA . ASP A 1 98 ? 9.758 -4.145 -2.055 1 98.31 98 ASP A CA 1
ATOM 764 C C . ASP A 1 98 ? 10.93 -4.887 -2.686 1 98.31 98 ASP A C 1
ATOM 766 O O . ASP A 1 98 ? 11.086 -6.094 -2.498 1 98.31 98 ASP A O 1
ATOM 770 N N . ILE A 1 99 ? 11.711 -4.191 -3.428 1 98.25 99 ILE A N 1
ATOM 771 C CA . ILE A 1 99 ? 12.836 -4.797 -4.133 1 98.25 99 ILE A CA 1
ATOM 772 C C . ILE A 1 99 ? 14.133 -4.523 -3.375 1 98.25 99 ILE A C 1
ATOM 774 O O . ILE A 1 99 ? 14.43 -3.373 -3.045 1 98.25 99 ILE A O 1
ATOM 778 N N . ASN A 1 100 ? 14.859 -5.562 -3.086 1 97.31 100 ASN A N 1
ATOM 779 C CA . ASN A 1 100 ? 16.094 -5.41 -2.32 1 97.31 100 ASN A CA 1
ATOM 780 C C . ASN A 1 100 ? 17.281 -5.059 -3.221 1 97.31 100 ASN A C 1
ATOM 782 O O . ASN A 1 100 ? 17.109 -4.891 -4.43 1 97.31 100 ASN A O 1
ATOM 786 N N . ALA A 1 101 ? 18.422 -4.902 -2.584 1 95.62 101 ALA A N 1
ATOM 787 C CA . ALA A 1 101 ? 19.609 -4.453 -3.293 1 95.62 101 ALA A CA 1
ATOM 788 C C . ALA A 1 101 ? 20.047 -5.477 -4.336 1 95.62 101 ALA A C 1
ATOM 790 O O . ALA A 1 101 ? 20.75 -5.133 -5.301 1 95.62 101 ALA A O 1
ATOM 791 N N . ASP A 1 102 ? 19.688 -6.742 -4.195 1 96.62 102 ASP A N 1
ATOM 792 C CA . ASP A 1 102 ? 20.047 -7.801 -5.137 1 96.62 102 ASP A CA 1
ATOM 793 C C . ASP A 1 102 ? 19.078 -7.824 -6.324 1 96.62 102 ASP A C 1
ATOM 795 O O . ASP A 1 102 ? 19.219 -8.656 -7.219 1 96.62 102 ASP A O 1
ATOM 799 N N . GLY A 1 103 ? 18.109 -6.949 -6.289 1 97.06 103 GLY A N 1
ATOM 800 C CA . GLY A 1 103 ? 17.156 -6.871 -7.387 1 97.06 103 GLY A CA 1
ATOM 801 C C . GLY A 1 103 ? 16.078 -7.926 -7.312 1 97.06 103 GLY A C 1
ATOM 802 O O . GLY A 1 103 ? 15.562 -8.375 -8.344 1 97.06 103 GLY A O 1
ATOM 803 N N . LEU A 1 104 ? 15.805 -8.367 -6.164 1 98.56 104 LEU A N 1
ATOM 804 C CA . LEU A 1 104 ? 14.766 -9.359 -5.945 1 98.56 104 LEU A CA 1
ATOM 805 C C . LEU A 1 104 ? 13.656 -8.797 -5.059 1 98.56 104 LEU A C 1
ATOM 807 O O . LEU A 1 104 ? 13.891 -7.867 -4.285 1 98.56 104 LEU A O 1
ATOM 811 N N . ILE A 1 105 ? 12.492 -9.359 -5.23 1 98.75 105 ILE A N 1
ATOM 812 C CA . ILE A 1 105 ? 11.375 -8.977 -4.371 1 98.75 105 ILE A CA 1
ATOM 813 C C . ILE A 1 105 ? 11.57 -9.57 -2.977 1 98.75 105 ILE A C 1
ATOM 815 O O . ILE A 1 105 ? 11.531 -10.789 -2.803 1 98.75 105 ILE A O 1
ATOM 819 N N . ALA A 1 106 ? 11.773 -8.719 -2.027 1 98.44 106 ALA A N 1
ATOM 820 C CA . ALA A 1 106 ? 12.07 -9.164 -0.669 1 98.44 106 ALA A CA 1
ATOM 821 C C . ALA A 1 106 ? 10.812 -9.18 0.193 1 98.44 106 ALA A C 1
ATOM 823 O O . ALA A 1 106 ? 10.75 -9.898 1.195 1 98.44 106 ALA A O 1
ATOM 824 N N . ALA A 1 107 ? 9.836 -8.367 -0.128 1 98.38 107 ALA A N 1
ATOM 825 C CA . ALA A 1 107 ? 8.562 -8.344 0.592 1 98.38 107 ALA A CA 1
ATOM 826 C C . ALA A 1 107 ? 7.414 -7.957 -0.335 1 98.38 107 ALA A C 1
ATOM 828 O O . ALA A 1 107 ? 7.617 -7.25 -1.325 1 98.38 107 ALA A O 1
ATOM 829 N N . VAL A 1 108 ? 6.266 -8.422 -0.079 1 98.62 108 VAL A N 1
ATOM 830 C CA . VAL A 1 108 ? 5.027 -8.078 -0.769 1 98.62 108 VAL A CA 1
ATOM 831 C C . VAL A 1 108 ? 3.93 -7.785 0.253 1 98.62 108 VAL A C 1
ATOM 833 O O . VAL A 1 108 ? 3.762 -8.523 1.225 1 98.62 108 VAL A O 1
ATOM 836 N N . TRP A 1 109 ? 3.225 -6.703 0.135 1 98.12 109 TRP A N 1
ATOM 837 C CA . TRP A 1 109 ? 1.982 -6.43 0.849 1 98.12 109 TRP A CA 1
ATOM 838 C C . TRP A 1 109 ? 0.794 -6.426 -0.107 1 98.12 109 TRP A C 1
ATOM 840 O O . TRP A 1 109 ? 0.72 -5.59 -1.012 1 98.12 109 TRP A O 1
ATOM 850 N N . PHE A 1 110 ? -0.095 -7.328 0.074 1 97.94 110 PHE A N 1
ATOM 851 C CA . PHE A 1 110 ? -1.375 -7.262 -0.62 1 97.94 110 PHE A CA 1
ATOM 852 C C . PHE A 1 110 ? -2.369 -6.406 0.158 1 97.94 110 PHE A C 1
ATOM 854 O O . PHE A 1 110 ? -2.447 -6.496 1.385 1 97.94 110 PHE A O 1
ATOM 861 N N . VAL A 1 111 ? -3.016 -5.531 -0.53 1 97.12 111 VAL A N 1
ATOM 862 C CA . VAL A 1 111 ? -4.066 -4.742 0.105 1 97.12 111 VAL A CA 1
ATOM 863 C C . VAL A 1 111 ? -5.422 -5.406 -0.128 1 97.12 111 VAL A C 1
ATOM 865 O O . VAL A 1 111 ? -5.957 -5.371 -1.24 1 97.12 111 VAL A O 1
ATOM 868 N N . ASP A 1 112 ? -5.977 -5.977 0.874 1 93.94 112 ASP A N 1
ATOM 869 C CA . ASP A 1 112 ? -7.266 -6.645 0.716 1 93.94 112 ASP A CA 1
ATOM 870 C C . ASP A 1 112 ? -8.406 -5.629 0.62 1 93.94 112 ASP A C 1
ATOM 872 O O . ASP A 1 112 ? -8.398 -4.613 1.318 1 93.94 112 ASP A O 1
ATOM 876 N N . ALA A 1 113 ? -9.461 -5.77 -0.245 1 86.56 113 ALA A N 1
ATOM 877 C CA . ALA A 1 113 ? -10.586 -4.863 -0.446 1 86.56 113 ALA A CA 1
ATOM 878 C C . ALA A 1 113 ? -11.562 -4.938 0.721 1 86.56 113 ALA A C 1
ATOM 880 O O . ALA A 1 113 ? -12.352 -4.012 0.941 1 86.56 113 ALA A O 1
ATOM 881 N N . GLU A 1 114 ? -11.812 -5.957 1.347 1 79.88 114 GLU A N 1
ATOM 882 C CA . GLU A 1 114 ? -12.695 -6.223 2.479 1 79.88 114 GLU A CA 1
ATOM 883 C C . GLU A 1 114 ? -12.492 -7.641 3.012 1 79.88 114 GLU A C 1
ATOM 885 O O . GLU A 1 114 ? -12.016 -8.516 2.289 1 79.88 114 GLU A O 1
ATOM 890 N N . MET B 1 1 ? -18.562 8.805 -6.328 1 88.5 1 MET B N 1
ATOM 891 C CA . MET B 1 1 ? -17.469 8.664 -5.363 1 88.5 1 MET B CA 1
ATOM 892 C C . MET B 1 1 ? -17.891 7.797 -4.184 1 88.5 1 MET B C 1
ATOM 894 O O . MET B 1 1 ? -18.984 7.988 -3.629 1 88.5 1 MET B O 1
ATOM 898 N N . THR B 1 2 ? -17.062 6.75 -3.787 1 91 2 THR B N 1
ATOM 899 C CA . THR B 1 2 ? -17.344 5.883 -2.648 1 91 2 THR B CA 1
ATOM 900 C C . THR B 1 2 ? -17.141 6.629 -1.335 1 91 2 THR B C 1
ATOM 902 O O . THR B 1 2 ? -16.547 7.707 -1.315 1 91 2 THR B O 1
ATOM 905 N N . ASP B 1 3 ? -17.75 6.117 -0.293 1 93.31 3 ASP B N 1
ATOM 906 C CA . ASP B 1 3 ? -17.562 6.711 1.025 1 93.31 3 ASP B CA 1
ATOM 907 C C . ASP B 1 3 ? -16.078 6.773 1.389 1 93.31 3 ASP B C 1
ATOM 909 O O . ASP B 1 3 ? -15.617 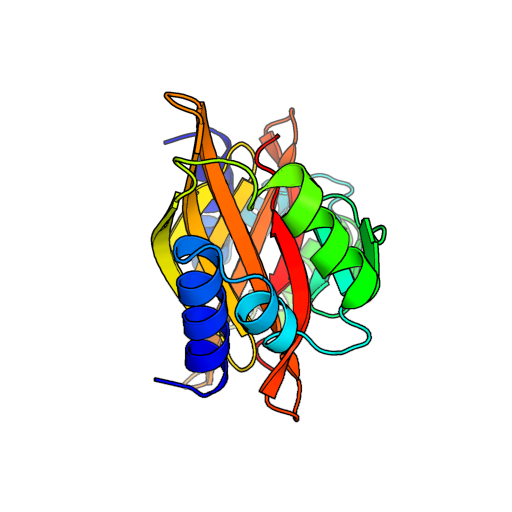7.77 1.947 1 93.31 3 ASP B O 1
ATOM 913 N N . ALA B 1 4 ? -15.398 5.746 1.104 1 96.75 4 ALA B N 1
ATOM 914 C CA . ALA B 1 4 ? -13.961 5.699 1.372 1 96.75 4 ALA B CA 1
ATOM 915 C C . ALA B 1 4 ? -13.227 6.805 0.62 1 96.75 4 ALA B C 1
ATOM 917 O O . ALA B 1 4 ? -12.375 7.492 1.188 1 96.75 4 ALA B O 1
ATOM 918 N N . GLU B 1 5 ? -13.555 6.953 -0.648 1 97.38 5 GLU B N 1
ATOM 919 C CA . GLU B 1 5 ? -12.914 7.988 -1.452 1 97.38 5 GLU B CA 1
ATOM 920 C C . GLU B 1 5 ? -13.242 9.383 -0.915 1 97.38 5 GLU B C 1
ATOM 922 O O . GLU B 1 5 ? -12.375 10.266 -0.9 1 97.38 5 GLU B O 1
ATOM 927 N N . ARG B 1 6 ? -14.445 9.578 -0.459 1 97.69 6 ARG B N 1
ATOM 928 C CA . ARG B 1 6 ? -14.891 10.891 0.005 1 97.69 6 ARG B CA 1
ATOM 929 C C . ARG B 1 6 ? -14.102 11.336 1.228 1 97.69 6 ARG B C 1
ATOM 931 O O . ARG B 1 6 ? -13.648 12.484 1.295 1 97.69 6 ARG B O 1
ATOM 938 N N . ILE B 1 7 ? -13.969 10.414 2.172 1 98.56 7 ILE B N 1
ATOM 939 C CA . ILE B 1 7 ? -13.273 10.797 3.398 1 98.56 7 ILE B CA 1
ATOM 940 C C . ILE B 1 7 ? -11.797 11.055 3.1 1 98.56 7 ILE B C 1
ATOM 942 O O . ILE B 1 7 ? -11.195 11.961 3.678 1 98.56 7 ILE B O 1
ATOM 946 N N . VAL B 1 8 ? -11.156 10.359 2.281 1 98.75 8 VAL B N 1
ATOM 947 C CA . VAL B 1 8 ? -9.75 10.562 1.936 1 98.75 8 VAL B CA 1
ATOM 948 C C . VAL B 1 8 ? -9.594 11.875 1.175 1 98.75 8 VAL B C 1
ATOM 950 O O . VAL B 1 8 ? -8.625 12.609 1.386 1 98.75 8 VAL B O 1
ATOM 953 N N . GLN B 1 9 ? -10.578 12.141 0.269 1 98.62 9 GLN B N 1
ATOM 954 C CA . GLN B 1 9 ? -10.5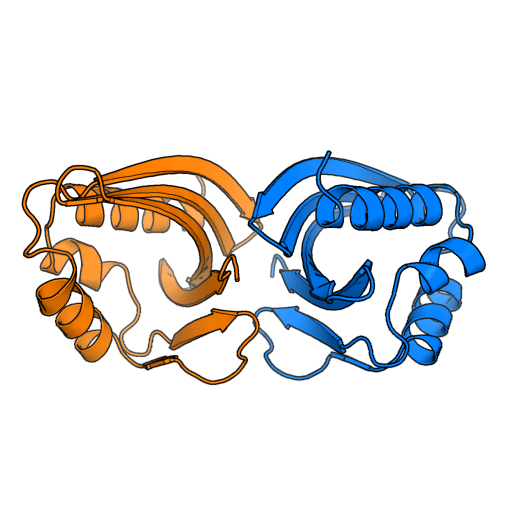47 13.438 -0.405 1 98.62 9 GLN B CA 1
ATOM 955 C C . GLN B 1 9 ? -10.68 14.586 0.596 1 98.62 9 GLN B C 1
ATOM 957 O O . GLN B 1 9 ? -9.977 15.594 0.486 1 98.62 9 GLN B O 1
ATOM 962 N N . ALA B 1 10 ? -11.602 14.445 1.512 1 98.75 10 ALA B N 1
ATOM 963 C CA . ALA B 1 10 ? -11.766 15.461 2.551 1 98.75 10 ALA B CA 1
ATOM 964 C C . ALA B 1 10 ? -10.469 15.672 3.324 1 98.75 10 ALA B C 1
ATOM 966 O O . ALA B 1 10 ? -10.102 16.812 3.639 1 98.75 10 ALA B O 1
ATOM 967 N N . GLN B 1 11 ? -9.82 14.562 3.699 1 98.81 11 GLN B N 1
ATOM 968 C CA . GLN B 1 11 ? -8.531 14.602 4.383 1 98.81 11 GLN B CA 1
ATOM 969 C C . GLN B 1 11 ? -7.504 15.375 3.561 1 98.81 11 GLN B C 1
ATOM 971 O O . GLN B 1 11 ? -6.781 16.219 4.094 1 98.81 11 GLN B O 1
ATOM 976 N N . LEU B 1 12 ? -7.391 15.156 2.258 1 98.75 12 LEU B N 1
ATOM 977 C CA . LEU B 1 12 ? -6.449 15.836 1.371 1 98.75 12 LEU B CA 1
ATOM 978 C C . LEU B 1 12 ? -6.773 17.328 1.266 1 98.75 12 LEU B C 1
ATOM 980 O O . LEU B 1 12 ? -5.871 18.156 1.296 1 98.75 12 LEU B O 1
ATOM 984 N N . ASP B 1 13 ? -8.039 17.594 1.093 1 98.62 13 ASP B N 1
ATOM 985 C CA . ASP B 1 13 ? -8.477 19 1.032 1 98.62 13 ASP B CA 1
ATOM 986 C C . ASP B 1 13 ? -8.102 19.734 2.311 1 98.62 13 ASP B C 1
ATOM 988 O O . ASP B 1 13 ? -7.613 20.875 2.256 1 98.62 13 ASP B O 1
ATOM 992 N N . ALA B 1 14 ? -8.391 19.125 3.42 1 98.69 14 ALA B N 1
ATOM 993 C CA . ALA B 1 14 ? -8.07 19.734 4.707 1 98.69 14 ALA B CA 1
ATOM 994 C C . ALA B 1 14 ? -6.562 19.922 4.855 1 98.69 14 ALA B C 1
ATOM 996 O O . ALA B 1 14 ? -6.109 20.938 5.391 1 98.69 14 ALA B O 1
ATOM 997 N N . TYR 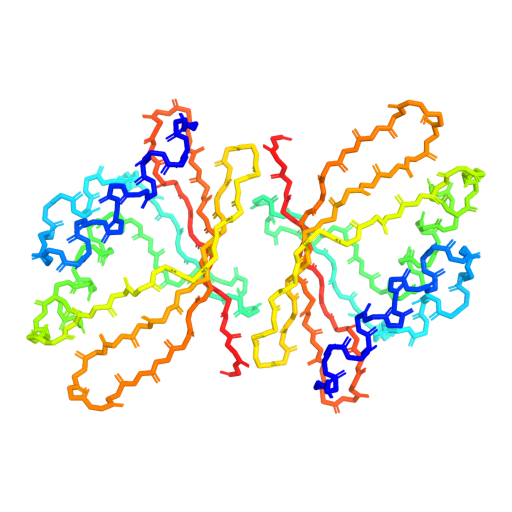B 1 15 ? -5.777 18.922 4.441 1 98.5 15 TYR B N 1
ATOM 998 C CA . TYR B 1 15 ? -4.32 19.016 4.438 1 98.5 15 TYR B CA 1
ATOM 999 C C . TYR B 1 15 ? -3.852 20.234 3.65 1 98.5 15 TYR B C 1
ATOM 1001 O O . TYR B 1 15 ? -3.047 21.031 4.145 1 98.5 15 TYR B O 1
ATOM 1009 N N . ASN B 1 16 ? -4.375 20.469 2.465 1 97.5 16 ASN B N 1
ATOM 1010 C CA . ASN B 1 16 ? -3.961 21.547 1.589 1 97.5 16 ASN B CA 1
ATOM 1011 C C . ASN B 1 16 ? -4.469 22.906 2.096 1 97.5 16 ASN B C 1
ATOM 1013 O O . ASN B 1 16 ? -3.838 23.938 1.859 1 97.5 16 ASN B O 1
ATOM 1017 N N . ALA B 1 17 ? -5.547 22.906 2.789 1 96.94 17 ALA B N 1
ATOM 1018 C CA . ALA B 1 17 ? -6.078 24.109 3.404 1 96.94 17 ALA B CA 1
ATOM 1019 C C . ALA B 1 17 ? -5.355 24.422 4.711 1 96.94 17 ALA B C 1
ATOM 1021 O O . ALA B 1 17 ? -5.578 25.484 5.309 1 96.94 17 ALA B O 1
ATOM 1022 N N . ARG B 1 18 ? -4.594 23.531 5.191 1 96.31 18 ARG B N 1
ATOM 1023 C CA . ARG B 1 18 ? -3.9 23.625 6.477 1 96.31 18 ARG B CA 1
ATOM 1024 C C . ARG B 1 18 ? -4.891 23.828 7.617 1 96.31 18 ARG B C 1
ATOM 1026 O O . ARG B 1 18 ? -4.648 24.625 8.516 1 96.31 18 ARG B O 1
ATOM 1033 N N . ASN B 1 19 ? -5.961 23.188 7.445 1 97.62 19 ASN B N 1
ATOM 1034 C CA . ASN B 1 19 ? -6.996 23.172 8.477 1 97.62 19 ASN B CA 1
ATOM 1035 C C . ASN B 1 19 ? -6.871 21.953 9.383 1 97.62 19 ASN B C 1
ATOM 1037 O O . ASN B 1 19 ? -7.441 20.906 9.094 1 97.62 19 ASN B O 1
ATOM 1041 N N . LEU B 1 20 ? -6.207 22.125 10.5 1 98.12 20 LEU B N 1
ATOM 1042 C CA . LEU B 1 20 ? -5.832 21.016 11.375 1 98.12 20 LEU B CA 1
ATOM 1043 C C . LEU B 1 20 ? -7.07 20.312 11.922 1 98.12 20 LEU B C 1
ATOM 1045 O O . LEU B 1 20 ? -7.117 19.078 11.977 1 98.12 20 LEU B O 1
ATOM 1049 N N . ASP B 1 21 ? -8.016 21.062 12.336 1 98.25 21 ASP B N 1
ATOM 1050 C CA . ASP B 1 21 ? -9.219 20.469 12.93 1 98.25 21 ASP B CA 1
ATOM 1051 C C . ASP B 1 21 ? -9.953 19.594 11.914 1 98.25 21 ASP B C 1
ATOM 1053 O O . ASP B 1 21 ? -10.32 18.453 12.219 1 98.25 21 ASP B O 1
ATOM 1057 N N . ALA B 1 22 ? -10.141 20.094 10.75 1 98.5 22 ALA B N 1
ATOM 1058 C CA . ALA B 1 22 ? -10.82 19.344 9.703 1 98.5 22 ALA B CA 1
ATOM 1059 C C . ALA B 1 22 ? -10.008 18.109 9.305 1 98.5 22 ALA B C 1
ATOM 1061 O O . ALA B 1 22 ? -10.57 17.031 9.055 1 98.5 22 ALA B O 1
ATOM 1062 N N . PHE B 1 23 ? -8.703 18.312 9.242 1 98.75 23 PHE B N 1
ATOM 1063 C CA . PHE B 1 23 ? -7.789 17.219 8.914 1 98.75 23 PHE B CA 1
ATOM 1064 C C . PHE B 1 23 ? -7.902 16.094 9.945 1 98.75 23 PHE B C 1
ATOM 1066 O O . PHE B 1 23 ? -8.172 14.945 9.594 1 98.75 23 PHE B O 1
ATOM 1073 N N . ALA B 1 24 ? -7.801 16.406 11.195 1 98.69 24 ALA B N 1
ATOM 1074 C CA . ALA B 1 24 ? -7.82 15.43 12.281 1 98.69 24 ALA B CA 1
ATOM 1075 C C . ALA B 1 24 ? -9.18 14.742 12.367 1 98.69 24 ALA B C 1
ATOM 1077 O O . ALA B 1 24 ? -9.258 13.562 12.719 1 98.69 24 ALA B O 1
ATOM 1078 N N . ALA B 1 25 ? -10.203 15.414 12.062 1 98.56 25 ALA B N 1
ATOM 1079 C CA . ALA B 1 25 ? -11.562 14.898 12.18 1 98.56 25 ALA B CA 1
ATOM 1080 C C . ALA B 1 25 ? -11.812 13.766 11.188 1 98.56 25 ALA B C 1
ATOM 1082 O O . ALA B 1 25 ? -12.789 13.031 11.305 1 98.56 25 ALA B O 1
ATOM 1083 N N . CYS B 1 26 ? -10.961 13.656 10.18 1 98.81 26 CYS B N 1
ATOM 1084 C CA . CYS B 1 26 ? -11.109 12.594 9.195 1 98.81 26 CYS B CA 1
ATOM 1085 C C . CYS B 1 26 ? -10.641 11.258 9.758 1 98.81 26 CYS B C 1
ATOM 1087 O O . CYS B 1 26 ? -10.914 10.203 9.188 1 98.81 26 CYS B O 1
ATOM 1089 N N . TYR B 1 27 ? -9.969 11.281 10.883 1 98.81 27 TYR B N 1
ATOM 1090 C CA . TYR B 1 27 ? -9.336 10.086 11.43 1 98.81 27 TYR B CA 1
ATOM 1091 C C . TYR B 1 27 ? -10.094 9.57 12.641 1 98.81 27 TYR B C 1
ATOM 1093 O O . TYR B 1 27 ? -10.695 10.352 13.391 1 98.81 27 TYR B O 1
ATOM 1101 N N . ALA B 1 28 ? -10.094 8.242 12.82 1 98.81 28 ALA B N 1
ATOM 1102 C CA . ALA B 1 28 ? -10.602 7.637 14.047 1 98.81 28 ALA B CA 1
ATOM 1103 C C . ALA B 1 28 ? -9.758 8.039 15.258 1 98.81 28 ALA B C 1
ATOM 1105 O O . ALA B 1 28 ? -8.57 8.328 15.117 1 98.81 28 ALA B O 1
ATOM 1106 N N . ASP B 1 29 ? -10.312 7.969 16.422 1 98.31 29 ASP B N 1
ATOM 1107 C CA . ASP B 1 29 ? -9.617 8.344 17.641 1 98.31 29 ASP B CA 1
ATOM 1108 C C . ASP B 1 29 ? -8.375 7.477 17.859 1 98.31 29 ASP B C 1
ATOM 1110 O O . ASP B 1 29 ? -7.355 7.953 18.359 1 98.31 29 ASP B O 1
ATOM 1114 N N . ASN B 1 30 ? -8.461 6.234 17.453 1 98.06 30 ASN B N 1
ATOM 1115 C CA . ASN B 1 30 ? -7.383 5.273 17.672 1 98.06 30 ASN B CA 1
ATOM 1116 C C . ASN B 1 30 ? -6.652 4.949 16.375 1 98.06 30 ASN B C 1
ATOM 1118 O O . ASN B 1 30 ? -6.188 3.826 16.172 1 98.06 30 ASN B O 1
ATOM 1122 N N . VAL B 1 31 ? -6.645 5.887 15.453 1 98.62 31 VAL B N 1
ATOM 1123 C CA . VAL B 1 31 ? -5.98 5.684 14.164 1 98.62 31 VAL B CA 1
ATOM 1124 C C . VAL B 1 31 ? -4.566 5.156 14.398 1 98.62 31 VAL B C 1
ATOM 1126 O O . VAL B 1 31 ? -3.877 5.59 15.32 1 98.62 31 VAL B O 1
ATOM 1129 N N . LYS B 1 32 ? -4.172 4.219 13.594 1 98.25 32 LYS B N 1
ATOM 1130 C CA . LYS B 1 32 ? -2.818 3.67 13.586 1 98.25 32 LYS B CA 1
ATOM 1131 C C . LYS B 1 32 ? -2.074 4.074 12.312 1 98.25 32 LYS B C 1
ATOM 1133 O O . LYS B 1 32 ? -2.617 3.977 11.211 1 98.25 32 LYS B O 1
ATOM 1138 N N . VAL B 1 33 ? -0.876 4.512 12.445 1 98.25 33 VAL B N 1
ATOM 1139 C CA . VAL B 1 33 ? -0.063 4.941 11.312 1 98.25 33 VAL B CA 1
ATOM 1140 C C . VAL B 1 33 ? 1.204 4.094 11.234 1 98.25 33 VAL B C 1
ATOM 1142 O O . VAL B 1 33 ? 1.905 3.92 12.234 1 98.25 33 VAL B O 1
ATOM 1145 N N . TYR B 1 34 ? 1.476 3.58 10.094 1 97.56 34 TYR B N 1
ATOM 1146 C CA . TYR B 1 34 ? 2.65 2.766 9.805 1 97.56 34 TYR B CA 1
ATOM 1147 C C . TYR B 1 34 ? 3.457 3.359 8.656 1 97.56 34 TYR B C 1
ATOM 1149 O O . TYR B 1 34 ? 2.941 4.164 7.879 1 97.56 34 TYR B O 1
ATOM 1157 N N . ARG B 1 35 ? 4.73 2.924 8.648 1 96.38 35 ARG B N 1
ATOM 1158 C CA . ARG B 1 35 ? 5.602 3.283 7.539 1 96.38 35 ARG B CA 1
ATOM 1159 C C . ARG B 1 35 ? 6.297 2.053 6.969 1 96.38 35 ARG B C 1
ATOM 1161 O O . ARG B 1 35 ? 7.223 1.518 7.578 1 96.38 35 ARG B O 1
ATOM 1168 N N . LEU B 1 36 ? 5.812 1.695 5.875 1 95.06 36 LEU B N 1
ATOM 1169 C CA . LEU B 1 36 ? 6.422 0.548 5.211 1 95.06 36 LEU B CA 1
ATOM 1170 C C . LEU B 1 36 ? 7.793 0.911 4.648 1 95.06 36 LEU B C 1
ATOM 1172 O O . LEU B 1 36 ? 7.988 2.018 4.145 1 95.06 36 LEU B O 1
ATOM 1176 N N . PRO B 1 37 ? 8.703 -0.105 4.789 1 92.62 37 PRO B N 1
ATOM 1177 C CA . PRO B 1 37 ? 8.555 -1.533 5.078 1 92.62 37 PRO B CA 1
ATOM 1178 C C . PRO B 1 37 ? 8.555 -1.834 6.578 1 92.62 37 PRO B C 1
ATOM 1180 O O . PRO B 1 37 ? 8.383 -2.988 6.98 1 92.62 37 PRO B O 1
ATOM 1183 N N . ALA B 1 38 ? 8.672 -0.764 7.371 1 89.56 38 ALA B N 1
ATOM 1184 C CA . ALA B 1 38 ? 8.633 -1.037 8.805 1 89.56 38 ALA B CA 1
ATOM 1185 C C . ALA B 1 38 ? 7.242 -1.513 9.227 1 89.56 38 ALA B C 1
ATOM 1187 O O . ALA B 1 38 ? 6.23 -0.988 8.766 1 89.56 38 ALA B O 1
ATOM 1188 N N . MET B 1 39 ? 7.113 -2.492 9.992 1 88.06 39 MET B N 1
ATOM 1189 C CA . MET B 1 39 ? 5.824 -3.041 10.414 1 88.06 39 MET B CA 1
ATOM 1190 C C . MET B 1 39 ? 5.465 -2.564 11.82 1 88.06 39 MET B C 1
ATOM 1192 O O . MET B 1 39 ? 4.367 -2.842 12.305 1 88.06 39 MET B O 1
ATOM 1196 N N . ALA B 1 40 ? 6.352 -1.84 12.344 1 89.69 40 ALA B N 1
ATOM 1197 C CA . ALA B 1 40 ? 6.086 -1.289 13.664 1 89.69 40 ALA B CA 1
ATOM 1198 C C . ALA B 1 40 ? 5.223 -0.033 13.578 1 89.69 40 ALA B C 1
ATOM 1200 O O . ALA B 1 40 ? 5.301 0.71 12.594 1 89.69 40 ALA B O 1
ATOM 1201 N N . LEU B 1 41 ? 4.484 0.134 14.57 1 94.25 41 LEU B N 1
ATOM 1202 C CA . LEU B 1 41 ? 3.641 1.317 14.688 1 94.25 41 LEU B CA 1
ATOM 1203 C C . LEU B 1 41 ? 4.484 2.586 14.75 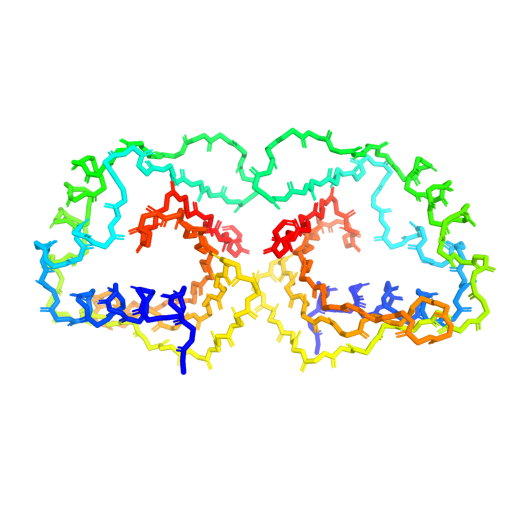1 94.25 41 LEU B C 1
ATOM 1205 O O . LEU B 1 41 ? 5.438 2.664 15.523 1 94.25 41 LEU B O 1
ATOM 1209 N N . SER B 1 42 ? 4.188 3.543 13.945 1 95.38 42 SER B N 1
ATOM 1210 C CA . SER B 1 42 ? 4.914 4.809 13.906 1 95.38 42 SER B CA 1
ATOM 1211 C C . SER B 1 42 ? 4.234 5.859 14.781 1 95.38 42 SER B C 1
ATOM 1213 O O . SER B 1 42 ? 4.902 6.68 15.414 1 95.38 42 SER B O 1
ATOM 1215 N N . LEU B 1 43 ? 2.977 5.902 14.75 1 96.5 43 LEU B N 1
ATOM 1216 C CA . LEU B 1 43 ? 2.154 6.863 15.484 1 96.5 43 LEU B CA 1
ATOM 1217 C C . LEU B 1 43 ? 0.792 6.266 15.82 1 96.5 43 LEU B C 1
ATOM 1219 O O . LEU B 1 43 ? 0.229 5.508 15.023 1 96.5 43 LEU B O 1
ATOM 1223 N N . SER B 1 44 ? 0.283 6.605 16.969 1 97.81 44 SER B N 1
ATOM 1224 C CA . SER B 1 44 ? -1.005 6.059 17.391 1 97.81 44 SER B CA 1
ATOM 1225 C C . SER B 1 44 ? -1.902 7.145 17.969 1 97.81 44 SER B C 1
ATOM 1227 O O . SER B 1 44 ? -1.476 7.91 18.844 1 97.81 44 SER B O 1
ATOM 1229 N N . GLY B 1 45 ? -3.082 7.145 17.406 1 98.44 45 GLY B N 1
ATOM 1230 C CA . GLY B 1 45 ? -4.086 8.031 17.969 1 98.44 45 GLY B CA 1
ATOM 1231 C C . GLY B 1 45 ? -4.203 9.352 17.219 1 98.44 45 GLY B C 1
ATOM 1232 O O . GLY B 1 45 ? -3.199 9.898 16.766 1 98.44 45 GLY B O 1
ATOM 1233 N N . ARG B 1 46 ? -5.445 9.844 17.25 1 98.38 46 ARG B N 1
ATOM 1234 C CA . ARG B 1 46 ? -5.762 11.086 16.547 1 98.38 46 ARG B CA 1
ATOM 1235 C C . ARG B 1 46 ? -5.031 12.273 17.156 1 98.38 46 ARG B C 1
ATOM 1237 O O . ARG B 1 46 ? -4.543 13.148 16.438 1 98.38 46 ARG B O 1
ATOM 1244 N N . ALA B 1 47 ? -5.008 12.328 18.438 1 98 47 ALA B N 1
ATOM 1245 C CA . ALA B 1 47 ? -4.352 13.438 19.109 1 98 47 ALA B CA 1
ATOM 1246 C C . ALA B 1 47 ? -2.881 13.531 18.719 1 98 47 ALA B C 1
ATOM 1248 O O . ALA B 1 47 ? -2.385 14.609 18.391 1 98 47 ALA B O 1
ATOM 1249 N N . ALA B 1 48 ? -2.17 12.383 18.781 1 98.19 48 ALA B N 1
ATOM 1250 C CA . ALA B 1 48 ? -0.761 12.344 18.391 1 98.19 48 ALA B CA 1
ATOM 1251 C C . ALA B 1 48 ? -0.584 12.734 16.938 1 98.19 48 ALA B C 1
ATOM 1253 O O . ALA B 1 48 ? 0.371 13.43 16.578 1 98.19 48 ALA B O 1
ATOM 1254 N N . LEU B 1 49 ? -1.468 12.258 16.094 1 98.38 49 LEU B N 1
ATOM 1255 C CA . LEU B 1 49 ? -1.437 12.602 14.672 1 98.38 49 LEU B CA 1
ATOM 1256 C C . LEU B 1 49 ? -1.577 14.109 14.477 1 98.38 49 LEU B C 1
ATOM 1258 O O . LEU B 1 49 ? -0.779 14.719 13.766 1 98.38 49 LEU B O 1
ATOM 1262 N N . ALA B 1 50 ? -2.584 14.664 15.125 1 98.06 50 ALA B N 1
ATOM 1263 C CA . ALA B 1 50 ? -2.826 16.094 15.023 1 98.06 50 ALA B CA 1
ATOM 1264 C C . ALA B 1 50 ? -1.603 16.891 15.469 1 98.06 50 ALA B C 1
ATOM 1266 O O . ALA B 1 50 ? -1.205 17.859 14.812 1 98.06 50 ALA B O 1
ATOM 1267 N N . GLU B 1 51 ? -1.04 16.5 16.547 1 97.94 51 GLU B N 1
ATOM 1268 C CA . GLU B 1 51 ? 0.146 17.188 17.062 1 97.94 51 GLU B CA 1
ATOM 1269 C C . GLU B 1 51 ? 1.299 17.109 16.062 1 97.94 51 GLU B C 1
ATOM 1271 O O . GLU B 1 51 ? 2.002 18.094 15.852 1 97.94 51 GLU B O 1
ATOM 1276 N N . HIS B 1 52 ? 1.485 15.992 15.531 1 97.75 52 HIS B N 1
ATOM 1277 C CA . HIS B 1 52 ? 2.555 15.789 14.555 1 97.75 52 HIS B CA 1
ATOM 1278 C C . HIS B 1 52 ? 2.387 16.719 13.359 1 97.75 52 HIS B C 1
ATOM 1280 O O . HIS B 1 52 ? 3.328 17.406 12.961 1 97.75 52 HIS B O 1
ATOM 1286 N N . TYR B 1 53 ? 1.251 16.75 12.789 1 97.56 53 TYR B N 1
ATOM 1287 C CA . TYR B 1 53 ? 1.018 17.547 11.594 1 97.56 53 TYR B CA 1
ATOM 1288 C C . TYR B 1 53 ? 1.018 19.047 11.922 1 97.56 53 TYR B C 1
ATOM 1290 O O . TYR B 1 53 ? 1.444 19.859 11.109 1 97.56 53 TYR B O 1
ATOM 1298 N N . ALA B 1 54 ? 0.518 19.422 13.086 1 97.25 54 ALA B N 1
ATOM 1299 C CA . ALA B 1 54 ? 0.573 20.828 13.508 1 97.25 54 ALA B CA 1
ATOM 1300 C C . ALA B 1 54 ? 2.016 21.312 13.602 1 97.25 54 ALA B C 1
ATOM 1302 O O . ALA B 1 54 ? 2.334 22.422 13.156 1 97.25 54 ALA B O 1
ATOM 1303 N N . ALA B 1 55 ? 2.84 20.484 14.133 1 95.75 55 ALA B N 1
ATOM 1304 C CA . ALA B 1 55 ? 4.219 20.859 14.43 1 95.75 55 ALA B CA 1
ATOM 1305 C C . ALA B 1 55 ? 5.09 20.781 13.18 1 95.75 55 ALA B C 1
ATOM 1307 O O . ALA B 1 55 ? 5.996 21.609 13 1 95.75 55 ALA B O 1
ATOM 1308 N N . LYS B 1 56 ? 4.781 19.922 12.289 1 94.38 56 LYS B N 1
ATOM 1309 C CA . LYS B 1 56 ? 5.777 19.609 11.266 1 94.38 56 LYS B CA 1
ATOM 1310 C C . LYS B 1 56 ? 5.254 19.953 9.875 1 94.38 56 LYS B C 1
ATOM 1312 O O . LYS B 1 56 ? 6.027 20.062 8.922 1 94.38 56 LYS B O 1
ATOM 1317 N N . ARG B 1 57 ? 4.035 20.062 9.664 1 94.06 57 ARG B N 1
ATOM 1318 C CA . ARG B 1 57 ? 3.494 20.234 8.32 1 94.06 57 ARG B CA 1
ATOM 1319 C C . ARG B 1 57 ? 2.717 21.547 8.211 1 94.06 57 ARG B C 1
ATOM 1321 O O . ARG B 1 57 ? 3.133 22.469 7.5 1 94.06 57 ARG B O 1
ATOM 1328 N N . PHE B 1 58 ? 1.755 21.719 9.031 1 94.25 58 PHE B N 1
ATOM 1329 C CA . PHE B 1 58 ? 0.795 22.797 8.828 1 94.25 58 PHE B CA 1
ATOM 1330 C C . PHE B 1 58 ? 1.405 24.141 9.203 1 94.25 58 PHE B C 1
ATOM 1332 O O . PHE B 1 58 ? 0.818 25.188 8.938 1 94.25 58 PHE B O 1
ATOM 1339 N N . ASN B 1 59 ? 2.607 24.141 9.695 1 91.12 59 ASN B N 1
ATOM 1340 C CA . ASN B 1 59 ? 3.338 25.375 9.977 1 91.12 59 ASN B CA 1
ATOM 1341 C C . ASN B 1 59 ? 4.121 25.859 8.75 1 91.12 59 ASN B C 1
ATOM 1343 O O . ASN B 1 59 ? 4.703 26.938 8.766 1 91.12 59 ASN B O 1
ATOM 1347 N N . LEU B 1 60 ? 4.066 25.047 7.695 1 91.38 60 LEU B N 1
ATOM 1348 C CA . LEU B 1 60 ? 4.809 25.359 6.477 1 91.38 60 LEU B CA 1
ATOM 1349 C C . LEU B 1 60 ? 3.939 26.141 5.5 1 91.38 60 LEU B C 1
ATOM 1351 O O . LEU B 1 60 ? 2.895 25.656 5.062 1 91.38 60 LEU B O 1
ATOM 1355 N N . PRO B 1 61 ? 4.402 27.312 5.074 1 86.81 61 PRO B N 1
ATOM 1356 C CA . PRO B 1 61 ? 3.537 28.203 4.297 1 86.81 61 PRO B CA 1
ATOM 1357 C C . PRO B 1 61 ? 3.307 27.703 2.871 1 86.81 61 PRO B C 1
ATOM 1359 O O . PRO B 1 61 ? 2.33 28.094 2.229 1 86.81 61 PRO B O 1
ATOM 1362 N N . LYS B 1 62 ? 4.156 26.891 2.303 1 91.69 62 LYS B N 1
ATOM 1363 C CA . LYS B 1 62 ? 3.992 26.469 0.914 1 91.69 62 LYS B CA 1
ATOM 1364 C C . LYS B 1 62 ? 3.607 24.984 0.825 1 91.69 62 LYS B C 1
ATOM 1366 O O . LYS B 1 62 ? 3.748 24.375 -0.23 1 91.69 62 LYS B O 1
ATOM 1371 N N . LEU B 1 63 ? 3.143 24.484 1.892 1 95.12 63 LEU B N 1
ATOM 1372 C CA . LEU B 1 63 ? 2.744 23.094 1.938 1 95.12 63 LEU B CA 1
ATOM 1373 C C . LEU B 1 63 ? 1.646 22.797 0.921 1 95.12 63 LEU B C 1
ATOM 1375 O O . LEU B 1 63 ? 0.653 23.531 0.851 1 95.12 63 LEU B O 1
ATOM 1379 N N . HIS B 1 64 ? 1.923 21.734 0.13 1 96.88 64 HIS B N 1
ATOM 1380 C CA . HIS B 1 64 ? 0.894 21.344 -0.823 1 96.88 64 HIS B CA 1
ATOM 1381 C C . HIS B 1 64 ? 1.084 19.891 -1.264 1 96.88 64 HIS B C 1
ATOM 1383 O O . HIS B 1 64 ? 2.207 19.469 -1.541 1 96.88 64 HIS B O 1
ATOM 1389 N N . ALA B 1 65 ? 0.029 19.156 -1.221 1 97.44 65 ALA B N 1
ATOM 1390 C CA . ALA B 1 65 ? 0.027 17.812 -1.771 1 97.44 65 ALA B CA 1
ATOM 1391 C C . ALA B 1 65 ? -0.845 17.734 -3.021 1 97.44 65 ALA B C 1
ATOM 1393 O O . ALA B 1 65 ? -2.068 17.859 -2.941 1 97.44 65 ALA B O 1
ATOM 1394 N N . ALA B 1 66 ? -0.259 17.531 -4.156 1 97.38 66 ALA B N 1
ATOM 1395 C CA . ALA B 1 66 ? -0.986 17.297 -5.402 1 97.38 66 ALA B CA 1
ATOM 1396 C C . ALA B 1 66 ? -1.27 15.805 -5.598 1 97.38 66 ALA B C 1
ATOM 1398 O O . ALA B 1 66 ? -0.353 14.977 -5.562 1 97.38 66 ALA B O 1
ATOM 1399 N N . LEU B 1 67 ? -2.484 15.461 -5.777 1 98.12 67 LEU B N 1
ATOM 1400 C CA . LEU B 1 67 ? -2.857 14.078 -6.035 1 98.12 67 LEU B CA 1
ATOM 1401 C C . LEU B 1 67 ? -2.479 13.672 -7.457 1 98.12 67 LEU B C 1
ATOM 1403 O O . LEU B 1 67 ? -2.947 14.273 -8.43 1 98.12 67 LEU B O 1
ATOM 1407 N N . LEU B 1 68 ? -1.665 12.727 -7.617 1 96.69 68 LEU B N 1
ATOM 1408 C CA . LEU B 1 68 ? -1.235 12.242 -8.922 1 96.69 68 LEU B CA 1
ATOM 1409 C C . LEU B 1 68 ? -2.111 11.086 -9.391 1 96.69 68 LEU B C 1
ATOM 1411 O O . LEU B 1 68 ? -2.576 11.078 -10.539 1 96.69 68 LEU B O 1
ATOM 1415 N N . HIS B 1 69 ? -2.213 10.125 -8.484 1 94.56 69 HIS B N 1
ATOM 1416 C CA . HIS B 1 69 ? -3.029 8.953 -8.758 1 94.56 69 HIS B CA 1
ATOM 1417 C C . HIS B 1 69 ? -3.762 8.484 -7.504 1 94.56 69 HIS B C 1
ATOM 1419 O O . HIS B 1 69 ? -3.234 8.586 -6.395 1 94.56 69 HIS B O 1
ATOM 1425 N N . ARG B 1 70 ? -5.055 7.973 -7.793 1 97.75 70 ARG B N 1
ATOM 1426 C CA . ARG B 1 70 ? -5.824 7.379 -6.703 1 97.75 70 ARG B CA 1
ATOM 1427 C C . ARG B 1 70 ? -6.441 6.051 -7.125 1 97.75 70 ARG B C 1
ATOM 1429 O O . ARG B 1 70 ? -7 5.941 -8.219 1 97.75 70 ARG B O 1
ATOM 1436 N N . ILE B 1 71 ? -6.191 5.105 -6.25 1 95.88 71 ILE B N 1
ATOM 1437 C CA . ILE B 1 71 ? -6.855 3.816 -6.414 1 95.88 71 ILE B CA 1
ATOM 1438 C C . ILE B 1 71 ? -7.852 3.602 -5.273 1 95.88 71 ILE B C 1
ATOM 1440 O O . ILE B 1 71 ? -7.484 3.668 -4.098 1 95.88 71 ILE B O 1
ATOM 1444 N N . VAL B 1 72 ? -9.078 3.375 -5.629 1 96.38 72 VAL B N 1
ATOM 1445 C CA . VAL B 1 72 ? -10.07 2.959 -4.641 1 96.38 72 VAL B CA 1
ATOM 1446 C C . VAL B 1 72 ? -10.219 1.439 -4.66 1 96.38 72 VAL B C 1
ATOM 1448 O O . VAL B 1 72 ? -10.438 0.843 -5.715 1 96.38 72 VAL B O 1
ATOM 1451 N N . HIS B 1 73 ? -10.031 0.875 -3.547 1 96.44 73 HIS B N 1
ATOM 1452 C CA . HIS B 1 73 ? -10.016 -0.575 -3.387 1 96.44 73 HIS B CA 1
ATOM 1453 C C . HIS B 1 73 ? -10.82 -1.002 -2.166 1 96.44 73 HIS B C 1
ATOM 1455 O O . HIS B 1 73 ? -10.258 -1.209 -1.087 1 96.44 73 HIS B O 1
ATOM 1461 N N . GLY B 1 74 ? -12.188 -1.252 -2.383 1 94.25 74 GLY B N 1
ATOM 1462 C CA . GLY B 1 74 ? -13.07 -1.501 -1.255 1 94.25 74 GLY B CA 1
ATOM 1463 C C . GLY B 1 74 ? -13.117 -0.349 -0.269 1 94.25 74 GLY B C 1
ATOM 1464 O O . GLY B 1 74 ? -13.422 0.784 -0.645 1 94.25 74 GLY B O 1
ATOM 1465 N N . SER B 1 75 ? -12.836 -0.724 0.956 1 96.31 75 SER B N 1
ATOM 1466 C CA . SER B 1 75 ? -12.828 0.293 2.002 1 96.31 75 SER B CA 1
ATOM 1467 C C . SER B 1 75 ? -11.461 0.958 2.121 1 96.31 75 SER B C 1
ATOM 1469 O O . SER B 1 75 ? -11.195 1.667 3.092 1 96.31 75 SER B O 1
ATOM 1471 N N . ARG B 1 76 ? -10.664 0.727 1.17 1 97.56 76 ARG B N 1
ATOM 1472 C CA . ARG B 1 76 ? -9.32 1.291 1.223 1 97.56 76 ARG B CA 1
ATOM 1473 C C . ARG B 1 76 ? -9.047 2.176 0.01 1 97.56 76 ARG B C 1
ATOM 1475 O O . ARG B 1 76 ? -9.633 1.978 -1.054 1 97.56 76 ARG B O 1
ATOM 1482 N N . VAL B 1 77 ? -8.203 3.135 0.193 1 98.19 77 VAL B N 1
ATOM 1483 C CA . VAL B 1 77 ? -7.812 4.078 -0.85 1 98.19 77 VAL B CA 1
ATOM 1484 C C . VAL B 1 77 ? -6.293 4.227 -0.866 1 98.19 77 VAL B C 1
ATOM 1486 O O . VAL B 1 77 ? -5.664 4.352 0.187 1 98.19 77 VAL B O 1
ATOM 1489 N N . ILE B 1 78 ? -5.672 4.168 -1.999 1 98.12 78 ILE B N 1
ATOM 1490 C CA . ILE B 1 78 ? -4.246 4.395 -2.191 1 98.12 78 ILE B CA 1
ATOM 1491 C C . ILE B 1 78 ? -4.027 5.691 -2.967 1 98.12 78 ILE B C 1
ATOM 1493 O O . ILE B 1 78 ? -4.52 5.844 -4.086 1 98.12 78 ILE B O 1
ATOM 1497 N N . ASP B 1 79 ? -3.322 6.594 -2.391 1 98.5 79 ASP B N 1
ATOM 1498 C CA . ASP B 1 79 ? -3.006 7.863 -3.039 1 98.5 79 ASP B CA 1
ATOM 1499 C C . ASP B 1 79 ? -1.515 7.961 -3.355 1 98.5 79 ASP B C 1
ATOM 1501 O O . ASP B 1 79 ? -0.673 7.637 -2.514 1 98.5 79 ASP B O 1
ATOM 1505 N N . HIS B 1 80 ? -1.178 8.305 -4.484 1 98.19 80 HIS B N 1
ATOM 1506 C CA . HIS B 1 80 ? 0.131 8.789 -4.906 1 98.19 80 HIS B CA 1
ATOM 1507 C C . HIS B 1 80 ? 0.141 10.312 -5.039 1 98.19 80 HIS B C 1
ATOM 1509 O O . HIS B 1 80 ? -0.637 10.875 -5.812 1 98.19 80 HIS B O 1
ATOM 1515 N N . GLU B 1 81 ? 0.971 10.898 -4.301 1 97.75 81 GLU B N 1
ATOM 1516 C CA . GLU B 1 81 ? 0.913 12.359 -4.199 1 97.75 81 GLU B CA 1
ATOM 1517 C C . GLU B 1 81 ? 2.281 12.984 -4.461 1 97.75 81 GLU B C 1
ATOM 1519 O O . GLU B 1 81 ? 3.312 12.352 -4.215 1 97.75 81 GLU B O 1
ATOM 1524 N N . ASP B 1 82 ? 2.281 14.164 -5.02 1 96.56 82 ASP B N 1
ATOM 1525 C CA . ASP B 1 82 ? 3.438 15.055 -5.086 1 96.56 82 ASP B CA 1
ATOM 1526 C C . ASP B 1 82 ? 3.357 16.141 -4.012 1 96.56 82 ASP B C 1
ATOM 1528 O O . ASP B 1 82 ? 2.562 17.062 -4.121 1 96.56 82 ASP B O 1
ATOM 1532 N N . VAL B 1 83 ? 4.23 16.016 -2.965 1 96.88 83 VAL B N 1
ATOM 1533 C CA . VAL B 1 83 ? 4.113 16.859 -1.78 1 96.88 83 VAL B CA 1
ATOM 1534 C C . VAL B 1 83 ? 5.195 17.938 -1.803 1 96.88 83 VAL B C 1
ATOM 1536 O O . VAL B 1 83 ? 6.379 17.625 -1.943 1 96.88 83 VAL B O 1
ATOM 1539 N N . THR B 1 84 ? 4.746 19.125 -1.723 1 95.56 84 THR B N 1
ATOM 1540 C CA . THR B 1 84 ? 5.621 20.281 -1.538 1 95.56 84 THR B CA 1
ATOM 1541 C C . THR B 1 84 ? 5.621 20.734 -0.081 1 95.56 84 THR B C 1
ATOM 1543 O O . THR B 1 84 ? 4.559 20.906 0.521 1 95.56 84 THR B O 1
ATOM 1546 N N . LEU B 1 85 ? 6.777 20.797 0.576 1 91.88 85 LEU B N 1
ATOM 1547 C CA . LEU B 1 85 ? 6.859 21.25 1.96 1 91.88 85 LEU B CA 1
ATOM 1548 C C . LEU B 1 85 ? 7.203 22.734 2.027 1 91.88 85 LEU B C 1
ATOM 1550 O O . LEU B 1 85 ? 6.449 23.516 2.598 1 91.88 85 LEU B O 1
ATOM 1554 N N . ASP B 1 86 ? 8.414 23.109 1.721 1 82.69 86 ASP B N 1
ATOM 1555 C CA . ASP B 1 86 ? 8.867 24.5 1.699 1 82.69 86 ASP B CA 1
ATOM 1556 C C . ASP B 1 86 ? 9.75 24.766 0.481 1 82.69 86 ASP B C 1
ATOM 1558 O O . ASP B 1 86 ? 10.656 23.984 0.176 1 82.69 86 ASP B O 1
ATOM 1562 N N . GLY B 1 87 ? 9.391 25.812 -0.113 1 77.31 87 GLY B N 1
ATOM 1563 C CA . GLY B 1 87 ? 10.203 26.188 -1.256 1 77.31 87 GLY B CA 1
ATOM 1564 C C . GLY B 1 87 ? 10.336 25.078 -2.285 1 77.31 87 GLY B C 1
ATOM 1565 O O . GLY B 1 87 ? 9.336 24.531 -2.75 1 77.31 87 GLY B O 1
ATOM 1566 N N . GLU B 1 88 ? 11.594 24.625 -2.422 1 79.44 88 GLU B N 1
ATOM 1567 C CA . GLU B 1 88 ? 11.898 23.672 -3.484 1 79.44 88 GLU B CA 1
ATOM 1568 C C . GLU B 1 88 ? 11.938 22.234 -2.947 1 79.44 88 GLU B C 1
ATOM 1570 O O . GLU B 1 88 ? 12.172 21.297 -3.703 1 79.44 88 GLU B O 1
ATOM 1575 N N . SER B 1 89 ? 11.578 22.172 -1.677 1 90.69 89 SER B N 1
ATOM 1576 C CA . SER B 1 89 ? 11.578 20.812 -1.161 1 90.69 89 SER B CA 1
ATOM 1577 C C . SER B 1 89 ? 10.305 20.062 -1.549 1 90.69 89 SER B C 1
ATOM 1579 O O . SER B 1 89 ? 9.203 20.469 -1.156 1 90.69 89 SER B O 1
ATOM 1581 N N . ARG B 1 90 ? 10.453 18.984 -2.363 1 92.62 90 ARG B N 1
ATOM 1582 C CA . ARG B 1 90 ? 9.336 18.188 -2.863 1 92.62 90 ARG B CA 1
ATOM 1583 C C . ARG B 1 90 ? 9.672 16.703 -2.85 1 92.62 90 ARG B C 1
ATOM 1585 O O . ARG B 1 90 ? 10.828 16.328 -3.035 1 92.62 90 ARG B O 1
ATOM 1592 N N . PHE B 1 91 ? 8.672 15.922 -2.572 1 94.31 91 PHE B N 1
ATOM 1593 C CA . PHE B 1 91 ? 8.852 14.477 -2.639 1 94.31 91 PHE B CA 1
ATOM 1594 C C . PHE B 1 91 ? 7.551 13.789 -3.035 1 94.31 91 PHE B C 1
ATOM 1596 O O . PHE B 1 91 ? 6.473 14.383 -2.932 1 94.31 91 PHE B O 1
ATOM 1603 N N . ARG B 1 92 ? 7.652 12.648 -3.469 1 95.44 92 ARG B N 1
ATOM 1604 C CA . ARG B 1 92 ? 6.48 11.828 -3.74 1 95.44 92 ARG B CA 1
ATOM 1605 C C . ARG B 1 92 ? 6.109 10.984 -2.527 1 95.44 92 ARG B C 1
ATOM 1607 O O . ARG B 1 92 ? 6.988 10.445 -1.849 1 95.44 92 ARG B O 1
ATOM 1614 N N . ALA B 1 93 ? 4.875 10.914 -2.32 1 96.94 93 ALA B N 1
ATOM 1615 C CA . ALA B 1 93 ? 4.375 10.086 -1.222 1 96.94 93 ALA B CA 1
ATOM 1616 C C . ALA B 1 93 ? 3.332 9.094 -1.716 1 96.94 93 ALA B C 1
ATOM 1618 O O . ALA B 1 93 ? 2.57 9.391 -2.639 1 96.94 93 ALA B O 1
ATOM 1619 N N . VAL B 1 94 ? 3.393 7.93 -1.151 1 98 94 VAL B N 1
ATOM 1620 C CA . VAL B 1 94 ? 2.312 6.961 -1.318 1 98 94 VAL B CA 1
ATOM 1621 C C . VAL B 1 94 ? 1.707 6.625 0.041 1 98 94 VAL B C 1
ATOM 1623 O O . VAL B 1 94 ? 2.424 6.23 0.966 1 98 94 VAL B O 1
ATOM 1626 N N . ALA B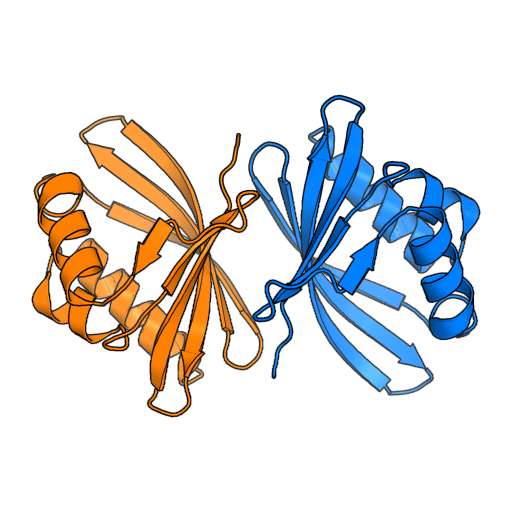 1 95 ? 0.431 6.762 0.164 1 98.56 95 ALA B N 1
ATOM 1627 C CA . ALA B 1 95 ? -0.305 6.465 1.391 1 98.56 95 ALA B CA 1
ATOM 1628 C C . ALA B 1 95 ? -1.469 5.516 1.117 1 98.56 95 ALA B C 1
ATOM 1630 O O . ALA B 1 95 ? -2.172 5.66 0.113 1 98.56 95 ALA B O 1
ATOM 1631 N N . ILE B 1 96 ? -1.646 4.523 1.946 1 98.31 96 ILE B N 1
ATOM 1632 C CA . ILE B 1 96 ? -2.801 3.635 1.96 1 98.31 96 ILE B CA 1
ATOM 1633 C C . ILE B 1 96 ? -3.689 3.961 3.158 1 98.31 96 ILE B C 1
ATOM 1635 O O . ILE B 1 96 ? -3.23 3.941 4.301 1 98.31 96 ILE B O 1
ATOM 1639 N N . TYR B 1 97 ? -4.914 4.215 2.896 1 98.75 97 TYR B N 1
ATOM 1640 C CA . TYR B 1 97 ? -5.883 4.547 3.938 1 98.75 97 TYR B CA 1
ATOM 1641 C C . TYR B 1 97 ? -6.902 3.428 4.113 1 98.75 97 TYR B C 1
ATOM 1643 O O . TYR B 1 97 ? -7.477 2.945 3.135 1 98.75 97 TYR B O 1
ATOM 1651 N N . ASP B 1 98 ? -7.09 3.035 5.316 1 98.38 98 ASP B N 1
ATOM 1652 C CA . ASP B 1 98 ? -8.148 2.092 5.668 1 98.38 98 ASP B CA 1
ATOM 1653 C C . ASP B 1 98 ? -9.312 2.805 6.352 1 98.38 98 ASP B C 1
ATOM 1655 O O . ASP B 1 98 ? -9.133 3.441 7.395 1 98.38 98 ASP B O 1
ATOM 1659 N N . ILE B 1 99 ? -10.453 2.723 5.77 1 98.31 99 ILE B N 1
ATOM 1660 C CA . ILE B 1 99 ? -11.625 3.414 6.289 1 98.31 99 ILE B CA 1
ATOM 1661 C C . ILE B 1 99 ? -12.516 2.428 7.039 1 98.31 99 ILE B C 1
ATOM 1663 O O . ILE B 1 99 ? -12.875 1.372 6.508 1 98.31 99 ILE B O 1
ATOM 1667 N N . ASN B 1 100 ? -12.852 2.756 8.258 1 97.5 100 ASN B N 1
ATOM 1668 C CA . ASN B 1 100 ? -13.656 1.854 9.078 1 97.5 100 ASN B CA 1
ATOM 1669 C C . ASN B 1 100 ? -15.148 2.039 8.82 1 97.5 100 ASN B C 1
ATOM 1671 O O . ASN B 1 100 ? -15.539 2.832 7.965 1 97.5 100 ASN B O 1
ATOM 1675 N N . ALA B 1 101 ? -15.938 1.25 9.531 1 96 101 ALA B N 1
ATOM 1676 C CA . ALA B 1 101 ? -17.391 1.23 9.32 1 96 101 ALA B CA 1
ATOM 1677 C C . ALA B 1 101 ? -18.016 2.58 9.664 1 96 101 ALA B C 1
ATOM 1679 O O . ALA B 1 101 ? -19.094 2.916 9.172 1 96 101 ALA B O 1
ATOM 1680 N N . ASP B 1 102 ? -17.375 3.375 10.523 1 97 102 ASP B N 1
ATOM 1681 C CA . ASP B 1 102 ? -17.859 4.691 10.906 1 97 102 ASP B CA 1
ATOM 1682 C C . ASP B 1 102 ? -17.5 5.746 9.867 1 97 102 ASP B C 1
ATOM 1684 O O . ASP B 1 102 ? -17.844 6.922 10.016 1 97 102 ASP B O 1
ATOM 1688 N N . GLY B 1 103 ? -16.781 5.332 8.859 1 97.5 103 GLY B N 1
ATOM 1689 C CA . GLY B 1 103 ? -16.438 6.242 7.777 1 97.5 103 GLY B CA 1
ATOM 1690 C C . GLY B 1 103 ? -15.203 7.078 8.078 1 97.5 103 GLY B C 1
ATOM 1691 O O . GLY B 1 103 ? -15.023 8.156 7.508 1 97.5 103 GLY B O 1
ATOM 1692 N N . LEU B 1 104 ? -14.445 6.633 9 1 98.62 104 LEU B N 1
ATOM 1693 C CA . LEU B 1 104 ? -13.242 7.348 9.398 1 98.62 104 LEU B CA 1
ATOM 1694 C C . LEU B 1 104 ? -11.992 6.555 9.023 1 98.62 104 LEU B C 1
ATOM 1696 O O . LEU B 1 104 ? -12.055 5.332 8.859 1 98.62 104 LEU B O 1
ATOM 1700 N N . ILE B 1 105 ? -10.922 7.281 8.852 1 98.75 105 ILE B N 1
ATOM 1701 C CA . ILE B 1 105 ? -9.641 6.629 8.594 1 98.75 105 ILE B CA 1
ATOM 1702 C C . ILE B 1 105 ? -9.133 5.965 9.867 1 98.75 105 ILE B C 1
ATOM 1704 O O . ILE B 1 105 ? -8.805 6.648 10.844 1 98.75 105 ILE B O 1
ATOM 1708 N N . ALA B 1 106 ? -9.07 4.676 9.836 1 98.44 106 ALA B N 1
ATOM 1709 C CA . ALA B 1 106 ? -8.703 3.926 11.031 1 98.44 106 ALA B CA 1
ATOM 1710 C C . ALA B 1 106 ? -7.223 3.545 11 1 98.44 106 ALA B C 1
ATOM 1712 O O . ALA B 1 106 ? -6.621 3.283 12.047 1 98.44 106 ALA B O 1
ATOM 1713 N N . ALA B 1 107 ? -6.629 3.42 9.828 1 98.38 107 ALA B N 1
ATOM 1714 C CA . ALA B 1 107 ? -5.207 3.125 9.688 1 98.38 107 ALA B CA 1
ATOM 1715 C C . ALA B 1 107 ? -4.633 3.773 8.43 1 98.38 107 ALA B C 1
ATOM 1717 O O . ALA B 1 107 ? -5.355 4 7.457 1 98.38 107 ALA B O 1
ATOM 1718 N N . VAL B 1 108 ? -3.422 4.113 8.445 1 98.62 108 VAL B N 1
ATOM 1719 C CA . VAL B 1 108 ? -2.662 4.637 7.316 1 98.62 108 VAL B CA 1
ATOM 1720 C C . VAL B 1 108 ? -1.324 3.908 7.211 1 98.62 108 VAL B C 1
ATOM 1722 O O . VAL B 1 108 ? -0.634 3.717 8.211 1 98.62 108 VAL B O 1
ATOM 1725 N N . TRP B 1 109 ? -0.946 3.426 6.062 1 98.06 109 TRP B N 1
ATOM 1726 C CA . TRP B 1 109 ? 0.4 2.961 5.746 1 98.06 109 TRP B CA 1
ATOM 1727 C C . TRP B 1 109 ? 1.069 3.885 4.734 1 98.06 109 TRP B C 1
ATOM 1729 O O . TRP B 1 109 ? 0.606 4.012 3.598 1 98.06 109 TRP B O 1
ATOM 1739 N N . PHE B 1 110 ? 2.113 4.516 5.133 1 97.88 110 PHE B N 1
ATOM 1740 C CA . PHE B 1 110 ? 2.957 5.23 4.18 1 97.88 110 PHE B CA 1
ATOM 1741 C C . PHE B 1 110 ? 3.996 4.297 3.572 1 97.88 110 PHE B C 1
ATOM 1743 O O . PHE B 1 110 ? 4.586 3.473 4.273 1 97.88 110 PHE B O 1
ATOM 1750 N N . VAL B 1 111 ? 4.133 4.359 2.289 1 97 111 VAL B N 1
ATOM 1751 C CA . VAL B 1 111 ? 5.18 3.586 1.626 1 97 111 VAL B CA 1
ATOM 1752 C C . VAL B 1 111 ? 6.418 4.457 1.433 1 97 111 VAL B C 1
ATOM 1754 O O . VAL B 1 111 ? 6.43 5.355 0.589 1 97 111 VAL B O 1
ATOM 1757 N N . ASP B 1 112 ? 7.438 4.184 2.162 1 93.56 112 ASP B N 1
ATOM 1758 C CA . ASP B 1 112 ? 8.648 4.984 2.039 1 93.56 112 ASP B CA 1
ATOM 1759 C C . ASP B 1 112 ? 9.422 4.629 0.769 1 93.56 112 ASP B C 1
ATOM 1761 O O . ASP B 1 112 ? 9.492 3.459 0.388 1 93.56 112 ASP B O 1
ATOM 1765 N N . ALA B 1 113 ? 10.008 5.566 -0.023 1 85.88 113 ALA B N 1
ATOM 1766 C CA . ALA B 1 113 ? 10.75 5.352 -1.262 1 85.88 113 ALA B CA 1
ATOM 1767 C C . ALA B 1 113 ? 12.117 4.746 -0.98 1 85.88 113 ALA B C 1
ATOM 1769 O O . ALA B 1 113 ? 12.742 4.152 -1.868 1 85.88 113 ALA B O 1
ATOM 1770 N N . GLU B 1 114 ? 12.805 4.938 -0.038 1 79.25 114 GLU B N 1
ATOM 1771 C CA . GLU B 1 114 ? 14.117 4.461 0.41 1 79.25 114 GLU B CA 1
ATOM 1772 C C . GLU B 1 114 ? 14.453 5.008 1.794 1 79.25 114 GLU B C 1
ATOM 1774 O O . GLU B 1 114 ? 13.93 6.043 2.205 1 79.25 114 GLU B O 1
#

Nearest PDB structures (foldseek):
  8bl5-assembly1_A  TM=8.087E-01  e=1.813E-05  synthetic construct
  3lyg-assembly1_A-2  TM=7.565E-01  e=1.705E-05  Colwellia psychrerythraea 34H
  3fka-assembly1_D  TM=6.253E-01  e=2.957E-05  Ruegeria pomeroyi DSS-3
  3duk-assembly2_E  TM=6.276E-01  e=8.361E-05  Methylobacillus flagellatus KT
  3ke7-assembly1_A  TM=6.149E-01  e=4.267E-05  Parabacteroides distasonis ATCC 8503

Radius of gyration: 18.37 Å; Cα contacts (8 Å, |Δi|>4): 486; chains: 2; bounding box: 38×53×38 Å